Protein AF-A0AAE1DGM3-F1 (afdb_monomer_lite)

Organism: NCBI:txid231223

pLDDT: mean 77.85, std 23.88, range [25.8, 98.69]

Secondary structure (DSSP, 8-state):
-THHHHHHHHHHHHHHHHHHHHHHTSS-------S---S-----------PPPHHHHHHHHHTT--SSS---HHHHHHHHHHHHHS-HHHHHHHHHHHS------B---EE---S-TTTSSEE--SBHHHHHHTTEEESSS-SS-S-SS--SEEEEETTEEEEEEEE-TTSBEEEEEEEEEHHHHHTTT---S-GGGTTT-EE-SSS-SEEEEEEESS-HHHHTTT---HHHHHHHBT-S-EEEE-SSSTT-EEEEPSBGGG--TTEEEEEEETTTEEEEEET--TT--GGG--SEEEEEETTEEEEEEEEESS---STTSB---GGGGGGT-SS--GGGGG-S--EEEEEE-SS-GGG---

Radius of gyration: 28.24 Å; chains: 1; bounding box: 83×59×58 Å

Structure (mmCIF, N/CA/C/O backbone):
data_AF-A0AAE1DGM3-F1
#
_entry.id   AF-A0AAE1DGM3-F1
#
loop_
_atom_site.group_PDB
_atom_site.id
_atom_site.type_symbol
_atom_site.label_atom_id
_atom_site.label_alt_id
_atom_site.label_comp_id
_atom_site.label_asym_id
_atom_site.label_entity_id
_atom_site.label_seq_id
_atom_site.pdbx_PDB_ins_code
_atom_site.Cartn_x
_atom_site.Cartn_y
_atom_site.Cartn_z
_atom_site.occupancy
_atom_site.B_iso_or_equiv
_atom_site.auth_seq_id
_atom_site.auth_comp_id
_atom_site.auth_asym_id
_atom_site.auth_atom_id
_atom_site.pdbx_PDB_model_num
ATOM 1 N N . MET A 1 1 ? 40.900 -22.570 37.238 1.00 43.97 1 MET A N 1
ATOM 2 C CA . MET A 1 1 ? 39.843 -22.895 36.253 1.00 43.97 1 MET A CA 1
ATOM 3 C C . MET A 1 1 ? 39.518 -21.739 35.295 1.00 43.97 1 MET A C 1
ATOM 5 O O . MET A 1 1 ? 39.054 -22.022 34.207 1.00 43.97 1 MET A O 1
ATOM 9 N N . LEU A 1 2 ? 39.855 -20.475 35.607 1.00 32.84 2 LEU A N 1
ATOM 10 C CA . LEU A 1 2 ? 39.556 -19.301 34.759 1.00 32.84 2 LEU A CA 1
ATOM 11 C C . LEU A 1 2 ? 40.577 -18.941 33.650 1.00 32.84 2 LEU A C 1
ATOM 13 O O . LEU A 1 2 ? 40.308 -18.056 32.849 1.00 32.84 2 LEU A O 1
ATOM 17 N N . GLN A 1 3 ? 41.739 -19.599 33.547 1.00 32.28 3 GLN A N 1
ATOM 18 C CA . GLN A 1 3 ? 42.738 -19.266 32.506 1.00 32.28 3 GLN A CA 1
ATOM 19 C C . GLN A 1 3 ? 42.606 -20.072 31.200 1.00 32.28 3 GLN A C 1
ATOM 21 O O . GLN A 1 3 ? 43.262 -19.747 30.214 1.00 32.28 3 GLN A O 1
ATOM 26 N N . VAL A 1 4 ? 41.755 -21.104 31.159 1.00 34.09 4 VAL A N 1
ATOM 27 C CA . VAL A 1 4 ? 41.581 -21.958 29.965 1.00 34.09 4 VAL A CA 1
ATOM 28 C C . VAL A 1 4 ? 40.495 -21.411 29.027 1.00 34.09 4 VAL A C 1
ATOM 30 O O . VAL A 1 4 ? 40.590 -21.579 27.813 1.00 34.09 4 VAL A O 1
ATOM 33 N N . GLU A 1 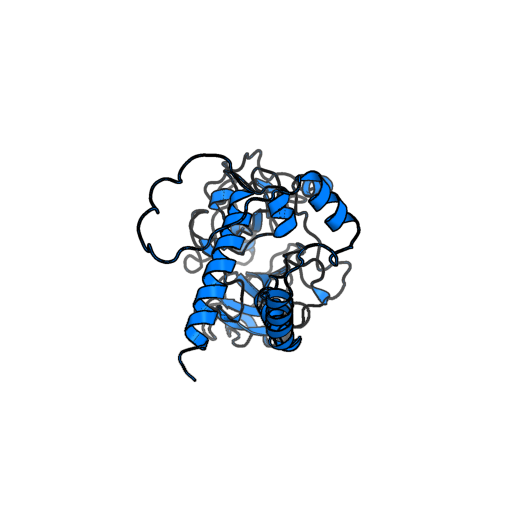5 ? 39.515 -20.672 29.553 1.00 35.59 5 GLU A N 1
ATOM 34 C CA . GLU A 1 5 ? 38.392 -20.137 28.769 1.00 35.59 5 GLU A CA 1
ATOM 35 C C . GLU A 1 5 ? 38.799 -18.965 27.859 1.00 35.59 5 GLU A C 1
ATOM 37 O O . GLU A 1 5 ? 38.351 -18.882 26.715 1.00 35.59 5 GLU A O 1
ATOM 42 N N . VAL A 1 6 ? 39.745 -18.124 28.293 1.00 38.28 6 VAL A N 1
ATOM 43 C CA . VAL A 1 6 ? 40.233 -16.977 27.500 1.00 38.28 6 VAL A CA 1
ATOM 44 C C . VAL A 1 6 ? 41.056 -17.430 26.282 1.00 38.28 6 VAL A C 1
ATOM 46 O O . VAL A 1 6 ? 40.984 -16.827 25.210 1.00 38.28 6 VAL A O 1
ATOM 49 N N . VAL A 1 7 ? 41.789 -18.543 26.399 1.00 37.91 7 VAL A N 1
ATOM 50 C CA . VAL A 1 7 ? 42.621 -19.082 25.306 1.00 37.91 7 VAL A CA 1
ATOM 51 C C . VAL A 1 7 ? 41.761 -19.725 24.212 1.00 37.91 7 VAL A C 1
ATOM 53 O O . VAL A 1 7 ? 42.083 -19.600 23.028 1.00 37.91 7 VAL A O 1
ATOM 56 N N . ILE A 1 8 ? 40.638 -20.351 24.582 1.00 41.62 8 ILE A N 1
ATOM 57 C CA . ILE A 1 8 ? 39.682 -20.944 23.634 1.00 41.62 8 ILE A CA 1
ATOM 58 C C . ILE A 1 8 ? 38.925 -19.844 22.873 1.00 41.62 8 ILE A C 1
ATOM 60 O O . ILE A 1 8 ? 38.799 -19.931 21.650 1.00 41.62 8 ILE A O 1
ATOM 64 N N . PHE A 1 9 ? 38.519 -18.765 23.553 1.00 38.91 9 PHE A N 1
ATOM 65 C CA . PHE A 1 9 ? 37.871 -17.617 22.907 1.00 38.91 9 PHE A CA 1
ATOM 66 C C . PHE A 1 9 ? 38.794 -16.901 21.904 1.00 38.91 9 PHE A C 1
ATOM 68 O O . PHE A 1 9 ? 38.366 -16.561 20.799 1.00 38.91 9 PHE A O 1
ATOM 75 N N . MET A 1 10 ? 40.084 -16.734 22.228 1.00 36.56 10 MET A N 1
ATOM 76 C CA . MET A 1 10 ? 41.057 -16.161 21.287 1.00 36.56 10 MET A CA 1
ATOM 77 C C . MET A 1 10 ? 41.329 -17.077 20.085 1.00 36.56 10 MET A C 1
ATOM 79 O O . MET A 1 10 ? 41.436 -16.587 18.960 1.00 36.56 10 MET A O 1
ATOM 83 N N . TYR A 1 11 ? 41.409 -18.398 20.283 1.00 38.03 11 TYR A N 1
ATOM 84 C CA . TYR A 1 11 ? 41.635 -19.339 19.180 1.00 38.03 11 TYR A CA 1
ATOM 85 C C . TYR A 1 11 ? 40.452 -19.376 18.202 1.00 38.03 11 TYR A C 1
ATOM 87 O O . TYR A 1 11 ? 40.667 -19.352 16.990 1.00 38.03 11 TYR A O 1
ATOM 95 N N . ILE A 1 12 ? 39.213 -19.368 18.699 1.00 44.41 12 ILE A N 1
ATOM 96 C CA . ILE A 1 12 ? 38.011 -19.392 17.852 1.00 44.41 12 ILE A CA 1
ATOM 97 C C . ILE A 1 12 ? 37.863 -18.077 17.071 1.00 44.41 12 ILE A C 1
ATOM 99 O O . ILE A 1 12 ? 37.615 -18.117 15.866 1.00 44.41 12 ILE A O 1
ATOM 103 N N . SER A 1 13 ? 38.140 -16.922 17.686 1.00 41.59 13 SER A N 1
ATOM 104 C CA . SER A 1 13 ? 38.116 -15.626 16.988 1.00 41.59 13 SER A CA 1
ATOM 105 C C . SER A 1 13 ? 39.164 -15.518 15.872 1.00 41.59 13 SER A C 1
ATOM 107 O O . SER A 1 13 ? 38.864 -15.001 14.796 1.00 41.59 13 SER A O 1
ATOM 109 N N . ILE A 1 14 ? 40.371 -16.067 16.063 1.00 43.50 14 ILE A N 1
ATOM 110 C CA . ILE A 1 14 ? 41.431 -16.053 15.035 1.00 43.50 14 ILE A CA 1
ATOM 111 C C . ILE A 1 14 ? 41.082 -16.969 13.848 1.00 43.50 14 ILE A C 1
ATOM 113 O O . ILE A 1 14 ? 41.370 -16.622 12.698 1.00 43.50 14 ILE A O 1
ATOM 117 N N . TYR A 1 15 ? 40.454 -18.125 14.092 1.00 42.91 15 TYR A N 1
ATOM 118 C CA . TYR A 1 15 ? 40.038 -19.036 13.019 1.00 42.91 15 TYR A CA 1
ATOM 119 C C . TYR A 1 15 ? 38.774 -18.556 12.294 1.00 42.91 15 TYR A C 1
ATOM 121 O O . TYR A 1 15 ? 38.745 -18.619 11.065 1.00 42.91 15 TYR A O 1
ATOM 129 N N . CYS A 1 16 ? 37.795 -17.982 13.001 1.00 41.97 16 CYS A N 1
ATOM 130 C CA . CYS A 1 16 ? 36.628 -17.349 12.379 1.00 41.97 16 CYS A CA 1
ATOM 131 C C . CYS A 1 16 ? 37.021 -16.123 11.545 1.00 41.97 16 CYS A C 1
ATOM 133 O O . CYS A 1 16 ? 36.565 -16.003 10.411 1.00 41.97 16 CYS A O 1
ATOM 135 N N . MET A 1 17 ? 37.942 -15.269 12.015 1.00 37.69 17 MET A N 1
ATOM 136 C CA . MET A 1 17 ? 38.448 -14.156 11.199 1.00 37.69 17 MET A CA 1
ATOM 137 C C . MET A 1 17 ? 39.209 -14.635 9.959 1.00 37.69 17 MET A C 1
ATOM 139 O O . MET A 1 17 ? 39.055 -14.048 8.891 1.00 37.69 17 MET A O 1
ATOM 143 N N . LYS A 1 18 ? 39.989 -15.722 10.043 1.00 39.31 18 LYS A N 1
ATOM 144 C CA . LYS A 1 18 ? 40.658 -16.299 8.863 1.00 39.31 18 LYS A CA 1
ATOM 145 C C . LYS A 1 18 ? 39.677 -16.938 7.884 1.00 39.31 18 LYS A C 1
ATOM 147 O O . LYS A 1 18 ? 39.898 -16.826 6.683 1.00 39.31 18 LYS A O 1
ATOM 152 N N . PHE A 1 19 ? 38.606 -17.563 8.366 1.00 38.91 19 PHE A N 1
ATOM 153 C CA . PHE A 1 19 ? 37.576 -18.166 7.519 1.00 38.91 19 PHE A CA 1
ATOM 154 C C . PHE A 1 19 ? 36.717 -17.095 6.828 1.00 38.91 19 PHE A C 1
ATOM 156 O O . PHE A 1 19 ? 36.514 -17.158 5.618 1.00 38.91 19 PHE A O 1
ATOM 163 N N . ILE A 1 20 ? 36.338 -16.036 7.552 1.00 40.44 20 ILE A N 1
ATOM 164 C CA . ILE A 1 20 ? 35.625 -14.870 7.005 1.00 40.44 20 ILE A CA 1
ATOM 165 C C . ILE A 1 20 ? 36.515 -14.089 6.021 1.00 40.44 20 ILE A C 1
ATOM 167 O O . ILE A 1 20 ? 36.039 -13.693 4.959 1.00 40.44 20 ILE A O 1
ATOM 171 N N . CYS A 1 21 ? 37.819 -13.940 6.290 1.00 36.09 21 CYS A N 1
ATOM 172 C CA . CYS A 1 21 ? 38.769 -13.374 5.321 1.00 36.09 21 CYS A CA 1
ATOM 173 C C . CYS A 1 21 ? 38.992 -14.274 4.097 1.00 36.09 21 CYS A C 1
ATOM 175 O O . CYS A 1 21 ? 39.281 -13.754 3.023 1.00 36.09 21 CYS A O 1
ATOM 177 N N . CYS A 1 22 ? 38.860 -15.599 4.222 1.00 35.94 22 CYS A N 1
ATOM 178 C CA . CYS A 1 22 ? 38.949 -16.517 3.082 1.00 35.94 22 CYS A CA 1
ATOM 179 C C . CYS A 1 22 ? 37.709 -16.416 2.181 1.00 35.94 22 CYS A C 1
ATOM 181 O O . CYS A 1 22 ? 37.842 -16.445 0.961 1.00 35.94 22 CYS A O 1
ATOM 183 N N . ILE A 1 23 ? 36.525 -16.221 2.774 1.00 38.97 23 ILE A N 1
ATOM 184 C CA . ILE A 1 23 ? 35.263 -16.038 2.043 1.00 38.97 23 ILE A CA 1
ATOM 185 C C . ILE A 1 23 ? 35.195 -14.641 1.403 1.00 38.97 23 ILE A C 1
ATOM 187 O O . ILE A 1 23 ? 34.854 -14.528 0.229 1.00 38.97 23 ILE A O 1
ATOM 191 N N . LYS A 1 24 ? 35.635 -13.580 2.098 1.00 31.30 24 LYS A N 1
ATOM 192 C CA . LYS A 1 24 ? 35.707 -12.220 1.522 1.00 31.30 24 LYS A CA 1
ATOM 193 C C . LYS A 1 24 ? 36.809 -12.033 0.468 1.00 31.30 24 LYS A C 1
ATOM 195 O O . LYS A 1 24 ? 36.756 -11.063 -0.272 1.00 31.30 24 LYS A O 1
ATOM 200 N N . ARG A 1 25 ? 37.776 -12.954 0.346 1.00 32.31 25 ARG A N 1
ATOM 201 C CA . ARG A 1 25 ? 38.771 -12.971 -0.751 1.00 32.31 25 ARG A CA 1
ATOM 202 C C . ARG A 1 25 ? 38.296 -13.682 -2.020 1.00 32.31 25 ARG A C 1
ATOM 204 O O . ARG A 1 25 ? 39.034 -13.693 -3.003 1.00 32.31 25 ARG A O 1
ATOM 211 N N . PHE A 1 26 ? 37.111 -14.290 -1.999 1.00 35.94 26 PHE A N 1
ATOM 212 C CA . PHE A 1 26 ? 36.537 -14.988 -3.152 1.00 35.94 26 PHE A CA 1
ATOM 213 C C . PHE A 1 26 ? 35.664 -14.083 -4.039 1.00 35.94 26 PHE A C 1
ATOM 215 O O . PHE A 1 26 ? 35.261 -14.494 -5.123 1.00 35.94 26 PHE A O 1
ATOM 222 N N . VAL A 1 27 ? 35.440 -12.832 -3.621 1.00 38.62 27 VAL A N 1
ATOM 223 C CA . VAL A 1 27 ? 34.783 -11.778 -4.400 1.00 38.62 27 VAL A CA 1
ATOM 224 C C . VAL A 1 27 ? 35.723 -10.565 -4.394 1.00 38.62 27 VAL A C 1
ATOM 226 O O . VAL A 1 27 ? 36.106 -10.091 -3.333 1.00 38.62 27 VAL A O 1
ATOM 229 N N . HIS A 1 28 ? 36.108 -10.096 -5.581 1.00 29.39 28 HIS A N 1
ATOM 230 C CA . HIS A 1 28 ? 37.043 -9.000 -5.888 1.00 29.39 28 HIS A CA 1
ATOM 231 C C . HIS A 1 28 ? 38.566 -9.242 -5.827 1.00 29.39 28 HIS A C 1
ATOM 233 O O . HIS A 1 28 ? 39.185 -9.514 -4.800 1.00 29.39 28 HIS A O 1
ATOM 239 N N . LYS A 1 29 ? 39.191 -9.034 -6.996 1.00 32.19 29 LYS A N 1
ATOM 240 C CA . LYS A 1 29 ? 40.626 -8.798 -7.183 1.00 32.19 29 LYS A CA 1
ATOM 241 C C . LYS A 1 29 ? 40.985 -7.332 -6.883 1.00 32.19 29 LYS A C 1
ATOM 243 O O . LYS A 1 29 ? 40.312 -6.432 -7.366 1.00 32.19 29 LYS A O 1
ATOM 248 N N . GLN A 1 30 ? 42.159 -7.214 -6.257 1.00 31.23 30 GLN A N 1
ATOM 249 C CA . GLN A 1 30 ? 43.165 -6.141 -6.253 1.00 31.23 30 GLN A CA 1
ATOM 250 C C . GLN A 1 30 ? 43.023 -4.900 -5.350 1.00 31.23 30 GLN A C 1
ATOM 252 O O . GLN A 1 30 ? 42.003 -4.234 -5.295 1.00 31.23 30 GLN A O 1
ATOM 257 N N . GLU A 1 31 ? 44.185 -4.618 -4.740 1.00 34.25 31 GLU A N 1
ATOM 258 C CA . GLU A 1 31 ? 44.619 -3.478 -3.923 1.00 34.25 31 GLU A CA 1
ATOM 259 C C . GLU A 1 31 ? 44.146 -3.410 -2.458 1.00 34.25 31 GLU A C 1
ATOM 261 O O . GLU A 1 31 ? 43.027 -3.744 -2.106 1.00 34.25 31 GLU A O 1
ATOM 266 N N . VAL A 1 32 ? 45.065 -2.969 -1.590 1.00 31.20 32 VAL A N 1
ATOM 267 C CA . VAL A 1 32 ? 44.957 -2.817 -0.121 1.00 31.20 32 VAL A CA 1
ATOM 268 C C . VAL A 1 32 ? 45.292 -4.068 0.718 1.00 31.20 32 VAL A C 1
ATOM 270 O O . VAL A 1 32 ? 44.461 -4.685 1.380 1.00 31.20 32 VAL A O 1
ATOM 273 N N . CYS A 1 33 ? 46.583 -4.410 0.780 1.00 25.80 33 CYS A N 1
ATOM 274 C CA . CYS A 1 33 ? 47.172 -5.094 1.944 1.00 25.80 33 CYS A CA 1
ATOM 275 C C . CYS A 1 33 ? 48.632 -4.657 2.154 1.00 25.80 33 CYS A C 1
ATOM 277 O O . CYS A 1 33 ? 49.574 -5.443 2.055 1.00 25.80 33 CYS A O 1
ATOM 279 N N . LYS A 1 34 ? 48.822 -3.375 2.467 1.00 33.03 34 LYS A N 1
ATOM 280 C CA . LYS A 1 34 ? 49.961 -2.900 3.258 1.00 33.03 34 LYS A CA 1
ATOM 281 C C . LYS A 1 34 ? 49.379 -2.323 4.546 1.00 33.03 34 LYS A C 1
ATOM 283 O O . LYS A 1 34 ? 48.314 -1.723 4.508 1.00 33.03 34 LYS A O 1
ATOM 288 N N . THR A 1 35 ? 50.081 -2.543 5.654 1.00 36.06 35 THR A N 1
ATOM 289 C CA . THR A 1 35 ? 49.778 -1.988 6.987 1.00 36.06 35 THR A CA 1
ATOM 290 C C . THR A 1 35 ? 48.875 -2.836 7.887 1.00 36.06 35 THR A C 1
ATOM 292 O O . THR A 1 35 ? 47.921 -2.320 8.435 1.00 36.06 35 THR A O 1
ATOM 295 N N . ILE A 1 36 ? 49.233 -4.108 8.126 1.00 29.34 36 ILE A N 1
ATOM 296 C CA . ILE A 1 36 ? 49.215 -4.708 9.485 1.00 29.34 36 ILE A CA 1
ATOM 297 C C . ILE A 1 36 ? 50.413 -5.666 9.588 1.00 29.34 36 ILE A C 1
ATOM 299 O O . ILE A 1 36 ? 50.301 -6.884 9.468 1.00 29.34 36 ILE A O 1
ATOM 303 N N . ARG A 1 37 ? 51.612 -5.095 9.730 1.00 31.02 37 ARG A N 1
ATOM 304 C CA . ARG A 1 37 ? 52.854 -5.821 10.031 1.00 31.02 37 ARG A CA 1
ATOM 305 C C . ARG A 1 37 ? 53.499 -5.124 11.220 1.00 31.02 37 ARG A C 1
ATOM 307 O O . ARG A 1 37 ? 54.357 -4.269 11.070 1.00 31.02 37 ARG A O 1
ATOM 314 N N . GLY A 1 38 ? 52.999 -5.441 12.400 1.00 35.44 38 GLY A N 1
ATOM 315 C CA . GLY A 1 38 ? 53.469 -4.835 13.631 1.00 35.44 38 GLY A CA 1
ATOM 316 C C . GLY A 1 38 ? 52.537 -5.222 14.750 1.00 35.44 38 GLY A C 1
ATOM 317 O O . GLY A 1 38 ? 51.601 -4.488 15.020 1.00 35.44 38 GLY A O 1
ATOM 318 N N . LEU A 1 39 ? 52.748 -6.418 15.300 1.00 28.56 39 LEU A N 1
ATOM 319 C CA . LEU A 1 39 ? 52.662 -6.730 16.727 1.00 28.56 39 LEU A CA 1
ATOM 320 C C . LEU A 1 39 ? 52.802 -8.253 16.909 1.00 28.56 39 LEU A C 1
ATOM 322 O O . LEU A 1 39 ? 52.112 -9.041 16.268 1.00 28.56 39 LEU A O 1
ATOM 326 N N . TYR A 1 40 ? 53.722 -8.616 17.804 1.00 27.39 40 TYR A N 1
ATOM 327 C CA . TYR A 1 40 ? 54.051 -9.948 18.330 1.00 27.39 40 TYR A CA 1
ATOM 328 C C . TYR A 1 40 ? 55.005 -10.855 17.534 1.00 27.39 40 TYR A C 1
ATOM 330 O O . TYR A 1 40 ? 54.636 -11.822 16.871 1.00 27.39 40 TYR A O 1
ATOM 338 N N . ILE A 1 41 ? 56.295 -10.582 17.756 1.00 33.88 41 ILE A N 1
ATOM 339 C CA . ILE A 1 41 ? 57.379 -11.569 17.804 1.00 33.88 41 ILE A CA 1
ATOM 340 C C . ILE A 1 41 ? 57.294 -12.286 19.163 1.00 33.88 41 ILE A C 1
ATOM 342 O O . ILE A 1 41 ? 57.379 -11.612 20.182 1.00 33.88 41 ILE A O 1
ATOM 346 N N . ASN A 1 42 ? 57.126 -13.614 19.188 1.00 29.73 42 ASN A N 1
ATOM 347 C CA . ASN A 1 42 ? 58.067 -14.577 19.800 1.00 29.73 42 ASN A CA 1
ATOM 348 C C . ASN A 1 42 ? 57.450 -15.985 19.891 1.00 29.73 42 ASN A C 1
ATOM 350 O O . ASN A 1 42 ? 56.605 -16.246 20.745 1.00 29.73 42 ASN A O 1
ATOM 354 N N . LYS A 1 43 ? 57.908 -16.900 19.030 1.00 28.42 43 LYS A N 1
ATOM 355 C CA . LYS A 1 43 ? 58.335 -18.276 19.357 1.00 28.42 43 LYS A CA 1
ATOM 356 C C . LYS A 1 43 ? 58.529 -19.055 18.060 1.00 28.42 43 LYS A C 1
ATOM 358 O O . LYS A 1 43 ? 57.600 -19.233 17.275 1.00 28.42 43 LYS A O 1
ATOM 363 N N . SER A 1 44 ? 59.758 -19.519 17.866 1.00 33.88 44 SER A N 1
ATOM 364 C CA . SER A 1 44 ? 60.170 -20.424 16.800 1.00 33.88 44 SER A CA 1
ATOM 365 C C . SER A 1 44 ? 59.261 -21.648 16.717 1.00 33.88 44 SER A C 1
ATOM 367 O O . SER A 1 44 ? 59.199 -22.451 17.646 1.00 33.88 44 SER A O 1
ATOM 369 N N . LEU A 1 45 ? 58.616 -21.830 15.567 1.00 26.36 45 LEU A N 1
ATOM 370 C CA . LEU A 1 45 ? 58.187 -23.142 15.101 1.00 26.36 45 LEU A CA 1
ATOM 371 C C . LEU A 1 45 ? 58.834 -23.371 13.735 1.00 26.36 45 LEU A C 1
ATOM 373 O O . LEU A 1 45 ? 58.478 -22.727 12.750 1.00 26.36 45 LEU A O 1
ATOM 377 N N . HIS A 1 46 ? 59.799 -24.288 13.692 1.00 30.25 46 HIS A N 1
ATOM 378 C CA . HIS A 1 46 ? 60.288 -24.860 12.445 1.00 30.25 46 HIS A CA 1
ATOM 379 C C . HIS A 1 46 ? 59.114 -25.526 11.716 1.00 30.25 46 HIS A C 1
ATOM 381 O O . HIS A 1 46 ? 58.547 -26.505 12.199 1.00 30.25 46 HIS A O 1
ATOM 387 N N . ILE A 1 47 ? 58.746 -24.981 10.557 1.00 29.67 47 ILE A N 1
ATOM 388 C CA . ILE A 1 47 ? 57.817 -25.613 9.622 1.00 29.67 47 ILE A CA 1
ATOM 389 C C . ILE A 1 47 ? 58.661 -26.287 8.540 1.00 29.67 47 ILE A C 1
ATOM 391 O O . ILE A 1 47 ? 59.2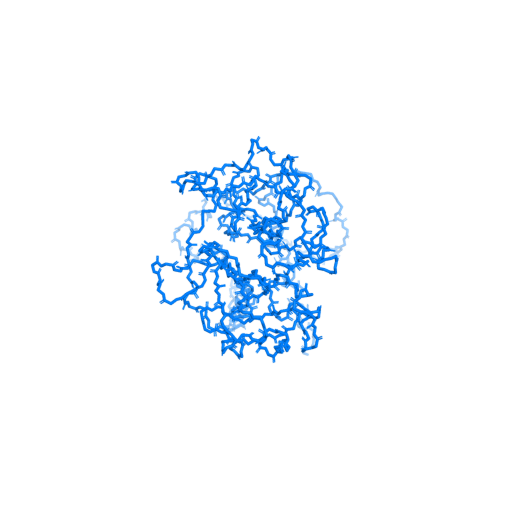66 -25.616 7.704 1.00 29.67 47 ILE A O 1
ATOM 395 N N . ASP A 1 48 ? 58.703 -27.618 8.595 1.00 27.59 48 ASP A N 1
ATOM 396 C CA . ASP A 1 48 ? 59.210 -28.495 7.538 1.00 27.59 48 ASP A CA 1
ATOM 397 C C . ASP A 1 48 ? 58.341 -28.309 6.277 1.00 27.59 48 ASP A C 1
ATOM 399 O O . ASP A 1 48 ? 57.118 -28.490 6.305 1.00 27.59 48 ASP A O 1
ATOM 403 N N . LYS A 1 49 ? 58.963 -27.867 5.179 1.00 35.03 49 LYS A N 1
ATOM 404 C CA . LYS A 1 49 ? 58.314 -27.641 3.883 1.00 35.03 49 LYS A CA 1
ATOM 405 C C . LYS A 1 49 ? 58.272 -28.957 3.110 1.00 35.03 49 LYS A C 1
ATOM 407 O O . LYS A 1 49 ? 59.185 -29.258 2.349 1.00 35.03 49 LYS A O 1
ATOM 412 N N . ARG A 1 50 ? 57.162 -29.686 3.210 1.00 33.91 50 ARG A N 1
ATOM 413 C CA . ARG A 1 50 ? 56.785 -30.696 2.210 1.00 33.91 50 ARG A CA 1
ATOM 414 C C . ARG A 1 50 ? 55.418 -30.354 1.631 1.00 33.91 50 ARG A C 1
ATOM 416 O O . ARG A 1 50 ? 54.381 -30.588 2.242 1.00 33.91 50 ARG A O 1
ATOM 423 N N . PHE A 1 51 ? 55.457 -29.704 0.470 1.00 36.19 51 PHE A N 1
ATOM 424 C CA . PHE A 1 51 ? 54.297 -29.399 -0.360 1.00 36.19 51 PHE A CA 1
ATOM 425 C C . PHE A 1 51 ? 53.851 -30.671 -1.087 1.00 36.19 51 PHE A C 1
ATOM 427 O O . PHE A 1 51 ? 54.653 -31.294 -1.775 1.00 36.19 51 PHE A O 1
ATOM 434 N N . VAL A 1 52 ? 52.570 -31.017 -0.962 1.00 40.28 52 VAL A N 1
ATOM 435 C CA . VAL A 1 52 ? 51.890 -31.965 -1.855 1.00 40.28 52 VAL A CA 1
ATOM 436 C C . VAL A 1 52 ? 51.246 -31.152 -2.991 1.00 40.28 52 VAL A C 1
ATOM 438 O O . VAL A 1 52 ? 50.670 -30.093 -2.707 1.00 40.28 52 VAL A O 1
ATOM 441 N N . PRO A 1 53 ? 51.343 -31.571 -4.266 1.00 41.53 53 PRO A N 1
ATOM 442 C CA . PRO A 1 53 ? 50.766 -30.835 -5.386 1.00 41.53 53 PRO A CA 1
ATOM 443 C C . PRO A 1 53 ? 49.245 -30.666 -5.271 1.00 41.53 53 PRO A C 1
ATOM 445 O O . PRO A 1 53 ? 48.501 -31.578 -4.913 1.00 41.53 53 PRO A O 1
ATOM 448 N N . LYS A 1 54 ? 48.774 -29.471 -5.640 1.00 44.91 54 LYS A N 1
ATOM 449 C CA . LYS A 1 54 ? 47.387 -28.985 -5.522 1.00 44.91 54 LYS A CA 1
ATOM 450 C C . LYS A 1 54 ? 46.329 -29.902 -6.163 1.00 44.91 54 LYS A C 1
ATOM 452 O O . LYS A 1 54 ? 45.168 -29.814 -5.787 1.00 44.91 54 LYS A O 1
ATOM 457 N N . GLN A 1 55 ? 46.702 -30.761 -7.112 1.00 44.00 55 GLN A N 1
ATOM 458 C CA . GLN A 1 55 ? 45.772 -31.648 -7.822 1.00 44.00 55 GLN A CA 1
ATOM 459 C C . GLN A 1 55 ? 45.351 -32.883 -7.008 1.00 44.00 55 GLN A C 1
ATOM 461 O O . GLN A 1 55 ? 44.203 -33.308 -7.117 1.00 44.00 55 GLN A O 1
ATOM 466 N N . GLU A 1 56 ? 46.204 -33.406 -6.125 1.00 45.19 56 GLU A N 1
ATOM 467 C CA . GLU A 1 56 ? 45.883 -34.609 -5.337 1.00 45.19 56 GLU A CA 1
ATOM 468 C C . GLU A 1 56 ? 44.875 -34.316 -4.214 1.00 45.19 56 GLU A C 1
ATOM 470 O O . GLU A 1 56 ? 43.983 -35.119 -3.933 1.00 45.19 56 GLU A O 1
ATOM 475 N N . ALA A 1 57 ? 44.926 -33.109 -3.640 1.00 44.72 57 ALA A N 1
ATOM 476 C CA . ALA A 1 57 ? 43.957 -32.656 -2.640 1.00 44.72 57 ALA A CA 1
ATOM 477 C C . ALA A 1 57 ? 42.533 -32.517 -3.216 1.00 44.72 57 ALA A C 1
ATOM 479 O O . ALA A 1 57 ? 41.552 -32.796 -2.527 1.00 44.72 57 ALA A O 1
ATOM 480 N N . TYR A 1 58 ? 42.409 -32.137 -4.493 1.00 44.19 58 TYR A N 1
ATOM 481 C CA . TYR A 1 58 ? 41.114 -32.003 -5.169 1.00 44.19 58 TYR A CA 1
ATOM 482 C C . TYR A 1 58 ? 40.464 -33.358 -5.490 1.00 44.19 58 TYR A C 1
ATOM 484 O O . TYR A 1 58 ? 39.236 -33.465 -5.451 1.00 44.19 58 TYR A O 1
ATOM 492 N N . ALA A 1 59 ? 41.257 -34.399 -5.768 1.00 44.22 59 ALA A N 1
ATOM 493 C CA . ALA A 1 59 ? 40.747 -35.749 -6.014 1.00 44.22 59 ALA A CA 1
ATOM 494 C C . ALA A 1 59 ? 40.242 -36.426 -4.723 1.00 44.22 59 ALA A C 1
ATOM 496 O O . ALA A 1 59 ? 39.196 -37.075 -4.732 1.00 44.22 59 ALA A O 1
ATOM 497 N N . ALA A 1 60 ? 40.924 -36.212 -3.592 1.00 45.34 60 ALA A N 1
ATOM 498 C CA . ALA A 1 60 ? 40.535 -36.784 -2.300 1.00 45.34 60 ALA A CA 1
ATOM 499 C C . ALA A 1 60 ? 39.204 -36.223 -1.758 1.00 45.34 60 ALA A C 1
ATOM 501 O O . ALA A 1 60 ? 38.411 -36.966 -1.177 1.00 45.34 60 ALA A O 1
ATOM 502 N N . ILE A 1 61 ? 38.928 -34.934 -2.001 1.00 46.69 61 ILE A N 1
ATOM 503 C CA . ILE A 1 61 ? 37.673 -34.274 -1.600 1.00 46.69 61 ILE A CA 1
ATOM 504 C C . ILE A 1 61 ? 36.489 -34.795 -2.424 1.00 46.69 61 ILE A C 1
ATOM 506 O O . ILE A 1 61 ? 35.427 -35.061 -1.867 1.00 46.69 61 ILE A O 1
ATOM 510 N N . ARG A 1 62 ? 36.671 -35.013 -3.735 1.00 45.03 62 ARG A N 1
ATOM 511 C CA . ARG A 1 62 ? 35.607 -35.541 -4.608 1.00 45.03 62 ARG A CA 1
ATOM 512 C C . ARG A 1 62 ? 35.258 -37.010 -4.331 1.00 45.03 62 ARG A C 1
ATOM 514 O O . ARG A 1 62 ? 34.155 -37.432 -4.647 1.00 45.03 62 ARG A O 1
ATOM 521 N N . ALA A 1 63 ? 36.173 -37.771 -3.731 1.00 47.59 63 ALA A N 1
ATOM 522 C CA . ALA A 1 63 ? 36.005 -39.200 -3.465 1.00 47.59 63 ALA A CA 1
ATOM 523 C C . ALA A 1 63 ? 35.498 -39.538 -2.046 1.00 47.59 63 ALA A C 1
ATOM 525 O O . ALA A 1 63 ? 35.443 -40.715 -1.695 1.00 47.59 63 ALA A O 1
ATOM 526 N N . GLY A 1 64 ? 35.184 -38.549 -1.197 1.00 40.06 64 GLY A N 1
ATOM 527 C CA . GLY A 1 64 ? 34.693 -38.796 0.169 1.00 40.06 64 GLY A CA 1
ATOM 528 C C . GLY A 1 64 ? 35.698 -39.494 1.102 1.00 40.06 64 GLY A C 1
ATOM 529 O O . GLY A 1 64 ? 35.323 -39.997 2.159 1.00 40.06 64 GLY A O 1
ATOM 530 N N . LYS A 1 65 ? 36.990 -39.532 0.747 1.00 41.88 65 LYS A N 1
ATOM 531 C CA . LYS A 1 65 ? 38.037 -40.216 1.521 1.00 41.88 65 LYS A CA 1
ATOM 532 C C . LYS A 1 65 ? 38.797 -39.224 2.399 1.00 41.88 65 LYS A C 1
ATOM 534 O O . LYS A 1 65 ? 39.936 -38.872 2.114 1.00 41.88 65 LYS A O 1
ATOM 539 N N . PHE A 1 66 ? 38.195 -38.797 3.508 1.00 43.34 66 PHE A N 1
ATOM 540 C CA . PHE A 1 66 ? 38.850 -37.899 4.478 1.00 43.34 66 PHE A CA 1
ATOM 541 C C . PHE A 1 66 ? 39.695 -38.627 5.541 1.00 43.34 66 PHE A C 1
ATOM 543 O O . PHE A 1 66 ? 39.876 -38.152 6.658 1.00 43.34 66 PHE A O 1
ATOM 550 N N . SER A 1 67 ? 40.221 -39.808 5.221 1.00 43.25 67 SER A N 1
ATOM 551 C CA . SER A 1 67 ? 40.938 -40.645 6.184 1.00 43.25 67 SER A CA 1
ATOM 552 C C . SER A 1 67 ? 42.189 -41.247 5.560 1.00 43.25 67 SER A C 1
ATOM 554 O O . SER A 1 67 ? 42.274 -42.464 5.448 1.00 43.25 67 SER A O 1
ATOM 556 N N . THR A 1 68 ? 43.146 -40.427 5.111 1.00 45.34 68 THR A N 1
ATOM 557 C CA . THR A 1 68 ? 44.580 -40.809 5.030 1.00 45.34 68 THR A CA 1
ATOM 558 C C . THR A 1 68 ? 45.462 -39.675 4.502 1.00 45.34 68 THR A C 1
ATOM 560 O O . THR A 1 68 ? 46.126 -39.813 3.491 1.00 45.34 68 THR A O 1
ATOM 563 N N . VAL A 1 69 ? 45.543 -38.547 5.207 1.00 43.56 69 VAL A N 1
ATOM 564 C CA . VAL A 1 69 ? 46.744 -37.689 5.172 1.00 43.56 69 VAL A CA 1
ATOM 565 C C . VAL A 1 69 ? 46.882 -37.076 6.571 1.00 43.56 69 VAL A C 1
ATOM 567 O O . VAL A 1 69 ? 45.869 -36.749 7.177 1.00 43.56 69 VAL A O 1
ATOM 570 N N . TYR A 1 70 ? 48.109 -36.947 7.085 1.00 36.47 70 TYR A N 1
ATOM 571 C CA . TYR A 1 70 ? 48.524 -36.480 8.427 1.00 36.47 70 TYR A CA 1
ATOM 572 C C . TYR A 1 70 ? 48.842 -37.573 9.461 1.00 36.47 70 TYR A C 1
ATOM 574 O O . TYR A 1 70 ? 48.131 -37.822 10.435 1.00 36.47 70 TYR A O 1
ATOM 582 N N . THR A 1 71 ? 50.029 -38.160 9.304 1.00 45.78 71 THR A N 1
ATOM 583 C CA . THR A 1 71 ? 50.730 -38.926 10.337 1.00 45.78 71 THR A CA 1
ATOM 584 C C . THR A 1 71 ? 51.360 -37.989 11.370 1.00 45.78 71 THR A C 1
ATOM 586 O O . THR A 1 71 ? 52.445 -37.449 11.179 1.00 45.78 71 THR A O 1
ATOM 589 N N . GLY A 1 72 ? 50.680 -37.820 12.502 1.00 43.56 72 GLY A N 1
ATOM 590 C CA . GLY A 1 72 ? 51.245 -37.232 13.714 1.00 43.56 72 GLY A CA 1
ATOM 591 C C . GLY A 1 72 ? 50.446 -37.685 14.931 1.00 43.56 72 GLY A C 1
ATOM 592 O O . GLY A 1 72 ? 49.429 -37.076 15.261 1.00 43.56 72 GLY A O 1
ATOM 593 N N . LYS A 1 73 ? 50.896 -38.754 15.611 1.00 47.88 73 LYS A N 1
ATOM 594 C CA . LYS A 1 73 ? 50.198 -39.398 16.753 1.00 47.88 73 LYS A CA 1
ATOM 595 C C . LYS A 1 73 ? 49.757 -38.416 17.855 1.00 47.88 73 LYS A C 1
ATOM 597 O O . LYS A 1 73 ? 48.775 -38.681 18.541 1.00 47.88 73 LYS A O 1
ATOM 602 N N . ARG A 1 74 ? 50.441 -37.274 18.009 1.00 48.94 74 ARG A N 1
ATOM 603 C CA . ARG A 1 74 ? 50.118 -36.241 19.011 1.00 48.94 74 ARG A CA 1
ATOM 604 C C . ARG A 1 74 ? 48.921 -35.356 18.627 1.00 48.94 74 ARG A C 1
ATOM 606 O O . ARG A 1 74 ? 48.097 -35.083 19.488 1.00 48.94 74 ARG A O 1
ATOM 613 N N . ARG A 1 75 ? 48.765 -34.988 17.345 1.00 51.47 75 ARG A N 1
ATOM 614 C CA . ARG A 1 75 ? 47.639 -34.155 16.865 1.00 51.47 75 ARG A CA 1
ATOM 615 C C . ARG A 1 75 ? 46.329 -34.930 16.746 1.00 51.47 75 ARG A C 1
ATOM 617 O O . ARG A 1 75 ? 45.273 -34.357 16.979 1.00 51.47 75 ARG A O 1
ATOM 624 N N . LYS A 1 76 ? 46.387 -36.236 16.459 1.00 52.50 76 LYS A N 1
ATOM 625 C CA . LYS A 1 76 ? 45.189 -37.092 16.409 1.00 52.50 76 LYS A CA 1
ATOM 626 C C . LYS A 1 76 ? 44.471 -37.146 17.765 1.00 52.50 76 LYS A C 1
ATOM 628 O O . LYS A 1 76 ? 43.260 -36.981 17.811 1.00 52.50 76 LYS A O 1
ATOM 633 N N . LYS A 1 77 ? 45.228 -37.254 18.866 1.00 59.78 77 LYS A N 1
ATOM 634 C CA . LYS A 1 77 ? 44.685 -37.212 20.237 1.00 59.78 77 LYS A CA 1
ATOM 635 C C . LYS A 1 77 ? 44.061 -35.864 20.603 1.00 59.78 77 LYS A C 1
ATOM 637 O O . LYS A 1 77 ? 43.128 -35.826 21.395 1.00 59.78 77 LYS A O 1
ATOM 642 N N . GLU A 1 78 ? 44.582 -34.768 20.061 1.00 56.53 78 GLU A N 1
ATOM 643 C CA . GLU A 1 78 ? 44.091 -33.416 20.340 1.00 56.53 78 GLU A CA 1
ATOM 644 C C . GLU A 1 78 ? 42.815 -33.106 19.543 1.00 56.53 78 GLU A C 1
ATOM 646 O O . GLU A 1 78 ? 41.849 -32.607 20.112 1.00 56.53 78 GLU A O 1
ATOM 651 N N . ILE A 1 79 ? 42.753 -33.533 18.276 1.00 56.59 79 ILE A N 1
ATOM 652 C CA . ILE A 1 79 ? 41.535 -33.493 17.449 1.00 56.59 79 ILE A CA 1
ATOM 653 C C . ILE A 1 79 ? 40.447 -34.407 18.034 1.00 56.59 79 ILE A C 1
ATOM 655 O O . ILE A 1 79 ? 39.303 -33.981 18.146 1.00 56.59 79 ILE A O 1
ATOM 659 N N . GLU A 1 80 ? 40.787 -35.619 18.491 1.00 59.75 80 GLU A N 1
ATOM 660 C CA . GLU A 1 80 ? 39.847 -36.495 19.212 1.00 59.75 80 GLU A CA 1
ATOM 661 C C . GLU A 1 80 ? 39.372 -35.879 20.536 1.00 59.75 80 GLU A C 1
ATOM 663 O O . GLU A 1 80 ? 38.213 -36.053 20.906 1.00 59.75 80 GLU A O 1
ATOM 668 N N . ARG A 1 81 ? 40.226 -35.129 21.250 1.00 61.75 81 ARG A N 1
ATOM 669 C CA . ARG A 1 81 ? 39.831 -34.404 22.472 1.00 61.75 81 ARG A CA 1
ATOM 670 C C . ARG A 1 81 ? 38.850 -33.277 22.172 1.00 61.75 81 ARG A C 1
ATOM 672 O O . ARG A 1 81 ? 37.840 -33.172 22.855 1.00 61.75 81 ARG A O 1
ATOM 679 N N . VAL A 1 82 ? 39.129 -32.457 21.159 1.00 58.22 82 VAL A N 1
ATOM 680 C CA . VAL A 1 82 ? 38.254 -31.345 20.753 1.00 58.22 82 VAL A CA 1
ATOM 681 C C . VAL A 1 82 ? 36.932 -31.874 20.189 1.00 58.22 82 VAL A C 1
ATOM 683 O O . VAL A 1 82 ? 35.871 -31.391 20.574 1.00 58.22 82 VAL A O 1
ATOM 686 N N . SER A 1 83 ? 36.973 -32.935 19.379 1.00 55.09 83 SER A N 1
ATOM 687 C CA . SER A 1 83 ? 35.781 -33.614 18.858 1.00 55.09 83 SER A CA 1
ATOM 688 C C . SER A 1 83 ? 34.939 -34.284 19.949 1.00 55.09 83 SER A C 1
ATOM 690 O O . SER A 1 83 ? 33.733 -34.399 19.773 1.00 55.09 83 SER A O 1
ATOM 692 N N . LYS A 1 84 ? 35.540 -34.724 21.066 1.00 59.19 84 LYS A N 1
A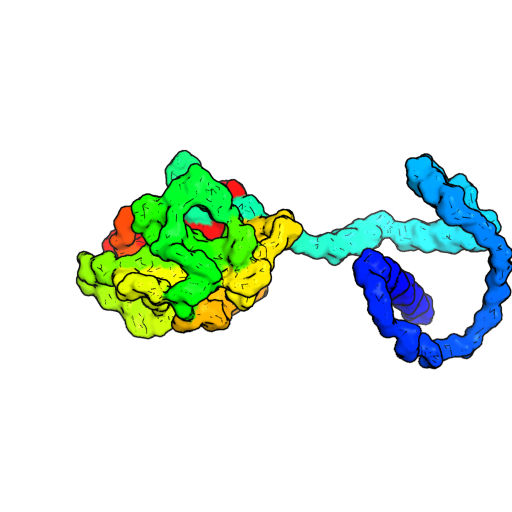TOM 693 C CA . LYS A 1 84 ? 34.805 -35.240 22.237 1.00 59.19 84 LYS A CA 1
ATOM 694 C C . LYS A 1 84 ? 34.255 -34.140 23.149 1.00 59.19 84 LYS A C 1
ATOM 696 O O . LYS A 1 84 ? 33.309 -34.403 23.882 1.00 59.19 84 LYS A O 1
ATOM 701 N N . MET A 1 85 ? 34.839 -32.938 23.131 1.00 56.88 85 MET A N 1
ATOM 702 C CA . MET A 1 85 ? 34.353 -31.788 23.911 1.00 56.88 85 MET A CA 1
ATOM 703 C C . MET A 1 85 ? 33.187 -31.063 23.228 1.00 56.88 85 MET A C 1
ATOM 705 O O . MET A 1 85 ? 32.335 -30.497 23.907 1.00 56.88 85 MET A O 1
ATOM 709 N N . LEU A 1 86 ? 33.106 -31.114 21.898 1.00 52.62 86 LEU A N 1
ATOM 710 C CA . LEU A 1 86 ? 31.963 -30.612 21.139 1.00 52.62 86 LEU A CA 1
ATOM 711 C C . LEU A 1 86 ? 30.862 -31.679 21.101 1.00 52.62 86 LEU A C 1
ATOM 713 O O . LEU A 1 86 ? 30.764 -32.472 20.170 1.00 52.62 86 LEU A O 1
ATOM 717 N N . ASN A 1 87 ? 30.033 -31.702 22.146 1.00 60.00 87 ASN A N 1
ATOM 718 C CA . ASN A 1 87 ? 28.783 -32.459 22.155 1.00 60.00 87 ASN A CA 1
ATOM 719 C C . ASN A 1 87 ? 27.942 -32.059 20.927 1.00 60.00 87 ASN A C 1
ATOM 721 O O . ASN A 1 87 ? 27.826 -30.875 20.606 1.00 60.00 87 ASN A O 1
ATOM 725 N N . THR A 1 88 ? 27.317 -33.033 20.267 1.00 56.03 88 THR A N 1
ATOM 726 C CA . THR A 1 88 ? 26.363 -32.852 19.163 1.00 56.03 88 THR A CA 1
ATOM 727 C C . THR A 1 88 ? 25.324 -31.760 19.460 1.00 56.03 88 THR A C 1
ATOM 729 O O . THR A 1 88 ? 24.949 -31.011 18.565 1.00 56.03 88 THR A O 1
ATOM 732 N N . ARG A 1 89 ? 24.928 -31.589 20.731 1.00 55.28 89 ARG A N 1
ATOM 733 C CA . ARG A 1 89 ? 24.045 -30.510 21.211 1.00 55.28 89 ARG A CA 1
ATOM 734 C C . ARG A 1 89 ? 24.644 -29.105 21.070 1.00 55.28 89 ARG A C 1
ATOM 736 O O . ARG A 1 89 ? 23.921 -28.179 20.727 1.00 55.28 89 ARG A O 1
ATOM 743 N N . THR A 1 90 ? 25.944 -28.937 21.298 1.00 57.62 90 THR A N 1
ATOM 744 C CA . THR A 1 90 ? 26.645 -27.649 21.156 1.00 57.62 90 THR A CA 1
ATOM 745 C C . THR A 1 90 ? 26.800 -27.266 19.684 1.00 57.62 90 THR A C 1
ATOM 747 O O . THR A 1 90 ? 26.657 -26.098 19.335 1.00 57.62 90 THR A O 1
ATOM 750 N N . ILE A 1 91 ? 27.022 -28.252 18.806 1.00 59.38 91 ILE A N 1
ATOM 751 C CA . ILE A 1 91 ? 27.055 -28.046 17.350 1.00 59.38 91 ILE A CA 1
ATOM 752 C C . ILE A 1 91 ? 25.655 -27.686 16.826 1.00 59.38 91 ILE A C 1
ATOM 754 O O . ILE A 1 91 ? 25.528 -26.729 16.069 1.00 59.38 91 ILE A O 1
ATOM 758 N N . LEU A 1 92 ? 24.599 -28.380 17.270 1.00 54.25 92 LEU A N 1
ATOM 759 C CA . LEU A 1 92 ? 23.212 -28.059 16.901 1.00 54.25 92 LEU A CA 1
ATOM 760 C C . LEU A 1 92 ? 22.777 -26.665 17.376 1.00 54.25 92 LEU A C 1
ATOM 762 O O . LEU A 1 92 ? 22.138 -25.949 16.614 1.00 54.25 92 LEU A O 1
ATOM 766 N N . ALA A 1 93 ? 23.159 -26.251 18.589 1.00 55.56 93 ALA A N 1
ATOM 767 C CA . ALA A 1 93 ? 22.867 -24.910 19.095 1.00 55.56 93 ALA A CA 1
ATOM 768 C C . ALA A 1 93 ? 23.594 -23.811 18.298 1.00 55.56 93 ALA A C 1
ATOM 770 O O . ALA A 1 93 ? 23.000 -22.783 17.998 1.00 55.56 93 ALA A O 1
ATOM 771 N N . LEU A 1 94 ? 24.850 -24.037 17.893 1.00 53.22 94 LEU A N 1
ATOM 772 C CA . LEU A 1 94 ? 25.598 -23.105 17.040 1.00 53.22 94 LEU A CA 1
ATOM 773 C C . LEU A 1 94 ? 25.035 -23.029 15.613 1.00 53.22 94 LEU A C 1
ATOM 775 O O . LEU A 1 94 ? 24.974 -21.941 15.053 1.00 53.22 94 LEU A O 1
ATOM 779 N N . VAL A 1 95 ? 24.580 -24.144 15.031 1.00 55.84 95 VAL A N 1
ATOM 780 C CA . VAL A 1 95 ? 23.917 -24.145 13.713 1.00 55.84 95 VAL A CA 1
ATOM 781 C C . VAL A 1 95 ? 22.549 -23.459 13.787 1.00 55.84 95 VAL A C 1
ATOM 783 O O . VAL A 1 95 ? 22.247 -22.648 12.922 1.00 55.84 95 VAL A O 1
ATOM 786 N N . ALA A 1 96 ? 21.764 -23.690 14.843 1.00 51.28 96 ALA A N 1
ATOM 787 C CA . ALA A 1 96 ? 20.490 -23.001 15.064 1.00 51.28 96 ALA A CA 1
ATOM 788 C C . ALA A 1 96 ? 20.653 -21.497 15.365 1.00 51.28 96 ALA A C 1
ATOM 790 O O . ALA A 1 96 ? 19.744 -20.725 15.098 1.00 51.28 96 ALA A O 1
ATOM 791 N N . PHE A 1 97 ? 21.806 -21.064 15.888 1.00 49.78 97 PHE A N 1
ATOM 792 C CA . PHE A 1 97 ? 22.115 -19.642 16.095 1.00 49.78 97 PHE A CA 1
ATOM 793 C C . PHE A 1 97 ? 22.676 -18.963 14.830 1.00 49.78 97 PHE A C 1
ATOM 795 O O . PHE A 1 97 ? 22.533 -17.755 14.659 1.00 49.78 97 PHE A O 1
ATOM 802 N N . LEU A 1 98 ? 23.314 -19.727 13.934 1.00 47.66 98 LEU A N 1
ATOM 803 C CA . LEU A 1 98 ? 23.795 -19.243 12.631 1.00 47.66 98 LEU A CA 1
ATOM 804 C C . LEU A 1 98 ? 22.691 -19.217 11.567 1.00 47.66 98 LEU A C 1
ATOM 806 O O . LEU A 1 98 ? 22.737 -18.387 10.661 1.00 47.66 98 LEU A O 1
ATOM 810 N N . VAL A 1 99 ? 21.687 -20.084 11.693 1.00 47.81 99 VAL A N 1
ATOM 811 C CA . VAL A 1 99 ? 20.413 -19.978 10.982 1.00 47.81 99 VAL A CA 1
ATOM 812 C C . VAL A 1 99 ? 19.497 -19.120 11.850 1.00 47.81 99 VAL A C 1
ATOM 814 O O . VAL A 1 99 ? 18.598 -19.625 12.517 1.00 47.81 99 VAL A O 1
ATOM 817 N N . GLY A 1 100 ? 19.750 -17.805 11.879 1.00 45.59 100 GLY A N 1
ATOM 818 C CA . GLY A 1 100 ? 18.748 -16.855 12.375 1.00 45.59 100 GLY A CA 1
ATOM 819 C C . GLY A 1 100 ? 17.395 -17.127 11.700 1.00 45.59 100 GLY A C 1
ATOM 820 O O . GLY A 1 100 ? 17.385 -17.774 10.647 1.00 45.59 100 GLY A O 1
ATOM 821 N N . PRO A 1 101 ? 16.258 -16.684 12.276 1.00 47.66 101 PRO A N 1
ATOM 822 C CA . PRO A 1 101 ? 14.954 -16.907 11.663 1.00 47.66 101 PRO A CA 1
ATOM 823 C C . PRO A 1 101 ? 15.053 -16.471 10.207 1.00 47.66 101 PRO A C 1
ATOM 825 O O . PRO A 1 101 ? 15.321 -15.301 9.927 1.00 47.66 101 PRO A O 1
ATOM 828 N N . ALA A 1 102 ? 14.963 -17.439 9.293 1.00 50.00 102 ALA A N 1
ATOM 829 C CA . ALA A 1 102 ? 14.978 -17.144 7.879 1.00 50.00 102 ALA A CA 1
ATOM 830 C C . ALA A 1 102 ? 13.829 -16.163 7.680 1.00 50.00 102 ALA A C 1
ATOM 832 O O . ALA A 1 102 ? 12.680 -16.496 7.987 1.00 50.00 102 ALA A O 1
ATOM 833 N N . PHE A 1 103 ? 14.152 -14.934 7.274 1.00 54.47 103 PHE A N 1
ATOM 834 C CA . PHE A 1 103 ? 13.134 -14.017 6.793 1.00 54.47 103 PHE A CA 1
ATOM 835 C C . PHE A 1 103 ? 12.339 -14.804 5.765 1.00 54.47 103 PHE A C 1
ATOM 837 O O . PHE A 1 103 ? 12.916 -15.306 4.794 1.00 54.47 103 PHE A O 1
ATOM 844 N N . SER A 1 104 ? 11.051 -15.007 6.035 1.00 66.75 104 SER A N 1
ATOM 845 C CA . SER A 1 104 ? 10.205 -15.690 5.080 1.00 66.75 104 SER A CA 1
ATOM 846 C C . SER A 1 104 ? 10.154 -14.786 3.864 1.00 66.75 104 SER A C 1
ATOM 848 O O . SER A 1 104 ? 9.548 -13.717 3.908 1.00 66.75 104 SER A O 1
ATOM 850 N N . LYS A 1 105 ? 10.853 -15.197 2.803 1.00 86.12 105 LYS A N 1
ATOM 851 C CA . LYS A 1 105 ? 10.823 -14.547 1.497 1.00 86.12 105 LYS A CA 1
ATOM 852 C C . LYS A 1 105 ? 9.375 -14.201 1.162 1.00 86.12 105 LYS A C 1
ATOM 854 O O . LYS A 1 105 ? 8.502 -15.065 1.277 1.00 86.12 105 LYS A O 1
ATOM 859 N N . TRP A 1 106 ? 9.125 -12.970 0.724 1.00 95.75 106 TRP A N 1
ATOM 860 C CA . TRP A 1 106 ? 7.814 -12.601 0.208 1.00 95.75 106 TRP A CA 1
ATOM 861 C C . TRP A 1 106 ? 7.604 -13.270 -1.147 1.00 95.75 106 TRP A C 1
ATOM 863 O O . TRP A 1 106 ? 7.999 -12.781 -2.205 1.00 95.75 106 TRP A O 1
ATOM 873 N N . ASP A 1 107 ? 7.048 -14.472 -1.122 1.00 95.94 107 ASP A N 1
ATOM 874 C CA . ASP A 1 107 ? 6.999 -15.380 -2.259 1.00 95.94 107 ASP A CA 1
ATOM 875 C C . ASP A 1 107 ? 5.800 -15.145 -3.188 1.00 95.94 107 ASP A C 1
ATOM 877 O O . ASP A 1 107 ? 5.749 -15.744 -4.266 1.00 95.94 107 ASP A O 1
ATOM 881 N N . GLY A 1 108 ? 4.911 -14.202 -2.861 1.00 96.75 108 GLY A N 1
ATOM 882 C CA . GLY A 1 108 ? 3.770 -13.829 -3.695 1.00 96.75 108 GLY A CA 1
ATOM 883 C C . GLY A 1 108 ? 3.357 -12.365 -3.576 1.00 96.75 108 GLY A C 1
ATOM 884 O O . GLY A 1 108 ? 3.909 -11.597 -2.792 1.00 96.75 108 GLY A O 1
ATOM 885 N N . LEU A 1 109 ? 2.388 -11.982 -4.405 1.00 98.12 109 LEU A N 1
ATOM 886 C CA . LEU A 1 109 ? 1.654 -10.727 -4.292 1.00 98.12 109 LEU A CA 1
ATOM 887 C C . LEU A 1 109 ? 0.196 -11.019 -4.639 1.00 98.12 109 LEU A C 1
ATOM 889 O O . LEU A 1 109 ? -0.108 -11.450 -5.754 1.00 98.12 109 LEU A O 1
ATOM 893 N N . ARG A 1 110 ? -0.694 -10.851 -3.668 1.00 97.12 110 ARG A N 1
ATOM 894 C CA . ARG A 1 110 ? -2.128 -11.107 -3.811 1.00 97.12 110 ARG A CA 1
ATOM 895 C C . ARG A 1 110 ? -2.908 -9.976 -3.177 1.00 97.12 110 ARG A C 1
ATOM 897 O O . ARG A 1 110 ? -2.453 -9.381 -2.209 1.00 97.12 110 ARG A O 1
ATOM 904 N N . VAL A 1 111 ? -4.090 -9.714 -3.704 1.00 96.50 111 VAL A N 1
ATOM 905 C CA . VAL A 1 111 ? -4.976 -8.659 -3.208 1.00 96.50 111 VAL A CA 1
ATOM 906 C C . VAL A 1 111 ? -6.361 -9.207 -2.928 1.00 96.50 111 VAL A C 1
ATOM 908 O O . VAL A 1 111 ? -6.754 -10.220 -3.519 1.00 96.50 111 VAL A O 1
ATOM 911 N N . THR A 1 112 ? -7.094 -8.479 -2.093 1.00 93.31 112 THR A N 1
ATOM 912 C CA . THR A 1 112 ? -8.504 -8.705 -1.773 1.00 93.31 112 THR A CA 1
ATOM 913 C C . THR A 1 112 ? -8.726 -9.954 -0.925 1.00 93.31 112 THR A C 1
ATOM 915 O O . THR A 1 112 ? -8.372 -11.071 -1.299 1.00 93.31 112 THR A O 1
ATOM 918 N N . PHE A 1 113 ? -9.343 -9.772 0.232 1.00 91.69 113 PHE A N 1
ATOM 919 C CA . PHE A 1 113 ? -9.793 -10.831 1.123 1.00 91.69 113 PHE A CA 1
ATOM 920 C C . PHE A 1 113 ? -11.243 -11.253 0.818 1.00 91.69 113 PHE A C 1
ATOM 922 O O . PHE A 1 113 ? -12.062 -10.453 0.375 1.00 91.69 113 PHE A O 1
ATOM 929 N N . GLY A 1 114 ? -11.592 -12.517 1.077 1.00 86.44 114 GLY A N 1
ATOM 930 C CA . GLY A 1 114 ? -12.961 -13.009 0.914 1.00 86.44 114 GLY A CA 1
ATOM 931 C C . GLY A 1 114 ? -13.154 -14.452 1.382 1.00 86.44 114 GLY A C 1
ATOM 932 O O . GLY A 1 114 ? -12.275 -15.034 2.013 1.00 86.44 114 GLY A O 1
ATOM 933 N N . ARG A 1 115 ? -14.327 -15.028 1.065 1.00 74.00 115 ARG A N 1
ATOM 934 C CA . ARG A 1 115 ? -14.719 -16.413 1.421 1.00 74.00 115 ARG A CA 1
ATOM 935 C C . ARG A 1 115 ? -14.844 -17.416 0.270 1.00 74.00 115 ARG A C 1
ATOM 937 O O . ARG A 1 115 ? -14.757 -18.609 0.543 1.00 74.00 115 ARG A O 1
ATOM 944 N N . ASP A 1 116 ? -14.878 -16.976 -0.991 1.00 73.06 116 ASP A N 1
ATOM 945 C CA . ASP A 1 116 ? -14.663 -17.836 -2.175 1.00 73.06 116 ASP A CA 1
ATOM 946 C C . ASP A 1 116 ? -13.256 -17.725 -2.849 1.00 73.06 116 ASP A C 1
ATOM 948 O O . ASP A 1 116 ? -12.940 -16.698 -3.460 1.00 73.06 116 ASP A O 1
ATOM 952 N N . PRO A 1 117 ? -12.396 -18.765 -2.778 1.00 65.56 117 PRO A N 1
ATOM 953 C CA . PRO A 1 117 ? -10.997 -18.699 -3.226 1.00 65.56 117 PRO A CA 1
ATOM 954 C C . PRO A 1 117 ? -10.818 -18.512 -4.731 1.00 65.56 117 PRO A C 1
ATOM 956 O O . PRO A 1 117 ? -9.695 -18.295 -5.185 1.00 65.56 117 PRO A O 1
ATOM 959 N N . THR A 1 118 ? -11.898 -18.597 -5.509 1.00 68.62 118 THR A N 1
ATOM 960 C CA . THR A 1 118 ? -11.878 -18.288 -6.941 1.00 68.62 118 THR A CA 1
ATOM 961 C C . THR A 1 118 ? -12.025 -16.792 -7.227 1.00 68.62 118 THR A C 1
ATOM 963 O O . THR A 1 118 ? -11.639 -16.333 -8.302 1.00 68.62 118 THR A O 1
ATOM 966 N N . THR A 1 119 ? -12.525 -16.019 -6.260 1.00 77.38 119 THR A N 1
ATOM 967 C CA . THR A 1 119 ? -12.806 -14.584 -6.399 1.00 77.38 119 THR A CA 1
ATOM 968 C C . THR A 1 119 ? -11.952 -13.700 -5.482 1.00 77.38 119 THR A C 1
ATOM 970 O O . THR A 1 119 ? -11.728 -12.535 -5.814 1.00 77.38 119 THR A O 1
ATOM 973 N N . PHE A 1 120 ? -11.401 -14.240 -4.387 1.00 83.50 120 PHE A N 1
ATOM 974 C CA . PHE A 1 120 ? -10.473 -13.539 -3.486 1.00 83.50 120 PHE A CA 1
ATOM 975 C C . PHE A 1 120 ? -9.002 -13.974 -3.660 1.00 83.50 120 PHE A C 1
ATOM 977 O O . PHE A 1 120 ? -8.696 -14.964 -4.318 1.00 83.50 120 PHE A O 1
ATOM 984 N N . PHE A 1 121 ? -8.062 -13.234 -3.059 1.00 93.06 121 PHE A N 1
ATOM 985 C CA . PHE A 1 121 ? -6.607 -13.429 -3.172 1.00 93.06 121 PHE A CA 1
ATOM 986 C C . PHE A 1 121 ? -6.100 -13.427 -4.612 1.00 93.06 121 PHE A C 1
ATOM 988 O O . PHE A 1 121 ? -5.252 -14.244 -5.001 1.00 93.06 121 PHE A O 1
ATOM 995 N N . ARG A 1 122 ? -6.593 -12.473 -5.402 1.00 93.88 122 ARG A N 1
ATOM 996 C CA . ARG A 1 122 ? -6.222 -12.320 -6.808 1.00 93.88 122 ARG A CA 1
ATOM 997 C C . ARG A 1 122 ? -4.724 -12.090 -6.930 1.00 93.88 122 ARG A C 1
ATOM 999 O O . ARG A 1 122 ? -4.190 -11.119 -6.393 1.00 93.88 122 ARG A O 1
ATOM 1006 N N . VAL A 1 123 ? -4.058 -12.992 -7.643 1.00 95.81 123 VAL A N 1
ATOM 1007 C CA . VAL A 1 123 ? -2.617 -12.922 -7.899 1.00 95.81 123 VAL A CA 1
ATOM 1008 C C . VAL A 1 123 ? -2.315 -11.683 -8.725 1.00 95.81 123 VAL A C 1
ATOM 1010 O O . VAL A 1 123 ? -2.962 -11.448 -9.743 1.00 95.81 123 VAL A O 1
ATOM 1013 N N . GLN A 1 124 ? -1.314 -10.923 -8.296 1.00 97.94 124 GLN A N 1
ATOM 1014 C CA . GLN A 1 124 ? -0.801 -9.789 -9.045 1.00 97.94 124 GLN A CA 1
ATOM 1015 C C . GLN A 1 124 ? 0.536 -10.145 -9.705 1.00 97.94 124 GLN A C 1
ATOM 1017 O O . GLN A 1 124 ? 1.359 -10.858 -9.112 1.00 97.94 124 GLN A O 1
ATOM 1022 N N . PRO A 1 125 ? 0.773 -9.672 -10.937 1.00 98.38 125 PRO A N 1
ATOM 1023 C CA . PRO A 1 125 ? 2.031 -9.878 -11.630 1.00 98.38 125 PRO A CA 1
ATOM 1024 C C . PRO A 1 125 ? 3.170 -9.173 -10.888 1.00 98.38 125 PRO A C 1
ATOM 1026 O O . PRO A 1 125 ? 3.017 -8.073 -10.367 1.00 98.38 125 PRO A O 1
ATOM 1029 N N . ARG A 1 126 ? 4.330 -9.834 -10.831 1.00 98.44 126 ARG A N 1
ATOM 1030 C CA . ARG A 1 126 ? 5.533 -9.308 -10.162 1.00 98.44 126 ARG A CA 1
ATOM 1031 C C . ARG A 1 126 ? 6.641 -8.890 -11.123 1.00 98.44 126 ARG A C 1
ATOM 1033 O O . ARG A 1 126 ? 7.702 -8.453 -10.685 1.00 98.44 126 ARG A O 1
ATOM 1040 N N . THR A 1 127 ? 6.385 -9.013 -12.423 1.00 98.50 127 THR A N 1
ATOM 1041 C CA . THR A 1 127 ? 7.251 -8.519 -13.492 1.00 98.50 127 THR A CA 1
ATOM 1042 C C . THR A 1 127 ? 6.415 -7.825 -14.559 1.00 98.50 127 THR A C 1
ATOM 1044 O O . THR A 1 127 ? 5.261 -8.203 -14.774 1.00 98.50 127 THR A O 1
ATOM 1047 N N . VAL A 1 128 ? 7.001 -6.859 -15.268 1.00 97.69 128 VAL A N 1
ATOM 1048 C CA . VAL A 1 128 ? 6.339 -6.170 -16.390 1.00 97.69 128 VAL A CA 1
ATOM 1049 C C . VAL A 1 128 ? 5.879 -7.171 -17.450 1.00 97.69 128 VAL A C 1
ATOM 1051 O O . VAL A 1 128 ? 4.742 -7.101 -17.901 1.00 97.69 128 VAL A O 1
ATOM 1054 N N . ALA A 1 129 ? 6.712 -8.162 -17.788 1.00 98.00 129 ALA A N 1
ATOM 1055 C CA . ALA A 1 129 ? 6.355 -9.196 -18.761 1.00 98.00 129 ALA A CA 1
ATOM 1056 C C . ALA A 1 129 ? 5.086 -9.969 -18.352 1.00 98.00 129 ALA A C 1
ATOM 1058 O O . ALA A 1 129 ? 4.186 -10.165 -19.169 1.00 98.00 129 ALA A O 1
ATOM 1059 N N . ALA A 1 130 ? 4.979 -10.361 -17.077 1.00 98.38 130 ALA A N 1
ATOM 1060 C CA . ALA A 1 130 ? 3.775 -11.003 -16.557 1.00 98.38 130 ALA A CA 1
ATOM 1061 C C . ALA A 1 130 ? 2.581 -10.036 -16.520 1.00 98.38 130 ALA A C 1
ATOM 1063 O O . ALA A 1 130 ? 1.454 -10.453 -16.772 1.00 98.38 130 ALA A O 1
ATOM 1064 N N . ALA A 1 131 ? 2.816 -8.755 -16.231 1.00 98.25 131 ALA A N 1
ATOM 1065 C CA . ALA A 1 131 ? 1.777 -7.734 -16.183 1.00 98.25 131 ALA A CA 1
ATOM 1066 C C . ALA A 1 131 ? 1.135 -7.519 -17.550 1.00 98.25 131 ALA A C 1
ATOM 1068 O O . ALA A 1 131 ? -0.082 -7.639 -17.688 1.00 98.25 131 ALA A O 1
ATOM 1069 N N . THR A 1 132 ? 1.955 -7.296 -18.574 1.00 97.75 132 THR A N 1
ATOM 1070 C CA . THR A 1 132 ? 1.493 -7.140 -19.953 1.00 97.75 132 THR A CA 1
ATOM 1071 C C . THR A 1 132 ? 0.767 -8.393 -20.437 1.00 97.75 132 THR A C 1
ATOM 1073 O O . THR A 1 132 ? -0.315 -8.283 -21.009 1.00 97.75 132 THR A O 1
ATOM 1076 N N . ALA A 1 133 ? 1.280 -9.590 -20.124 1.00 98.25 133 ALA A N 1
ATOM 1077 C CA . ALA A 1 133 ? 0.601 -10.849 -20.445 1.00 98.25 133 ALA A CA 1
ATOM 1078 C C . ALA A 1 133 ? -0.778 -10.987 -19.766 1.00 98.25 133 ALA A C 1
ATOM 1080 O O . ALA A 1 133 ? -1.663 -11.659 -20.290 1.00 98.25 133 ALA A O 1
ATOM 1081 N N . GLN A 1 134 ? -0.980 -10.338 -18.616 1.00 97.50 134 GLN A N 1
ATOM 1082 C CA . GLN A 1 134 ? -2.249 -10.313 -17.882 1.00 97.50 134 GLN A CA 1
ATOM 1083 C C . GLN A 1 134 ? -3.149 -9.115 -18.235 1.00 97.50 134 GLN A C 1
ATOM 1085 O O . GLN A 1 134 ? -4.182 -8.926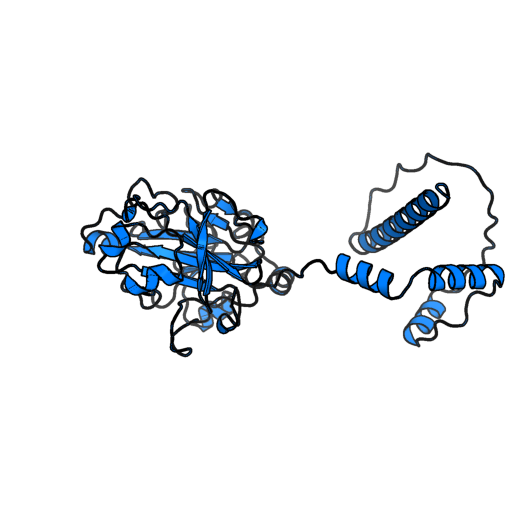 -17.581 1.00 97.50 134 GLN A O 1
ATOM 1090 N N . GLY A 1 135 ? -2.784 -8.324 -19.250 1.00 97.50 135 GLY A N 1
ATOM 1091 C CA . GLY A 1 135 ? -3.563 -7.184 -19.738 1.00 97.50 135 GLY A CA 1
ATOM 1092 C C . GLY A 1 135 ? -3.360 -5.884 -18.957 1.00 97.50 135 GLY A C 1
ATOM 1093 O O . GLY A 1 135 ? -4.188 -4.981 -19.068 1.00 97.50 135 GLY A O 1
ATOM 1094 N N . PHE A 1 136 ? -2.295 -5.780 -18.159 1.00 97.69 136 PHE A N 1
ATOM 1095 C CA . PHE A 1 136 ? -1.895 -4.497 -17.590 1.00 97.69 136 PHE A CA 1
ATOM 1096 C C . PHE A 1 136 ? -1.225 -3.635 -18.660 1.00 97.69 136 PHE A C 1
ATOM 1098 O O . PHE A 1 136 ? -0.356 -4.101 -19.401 1.00 97.69 136 PHE A O 1
ATOM 1105 N N . VAL A 1 137 ? -1.599 -2.363 -18.691 1.00 96.38 137 VAL A N 1
ATOM 1106 C CA . VAL A 1 137 ? -1.051 -1.344 -19.585 1.00 96.38 137 VAL A CA 1
ATOM 1107 C C . VAL A 1 137 ? -0.374 -0.254 -18.758 1.00 96.38 137 VAL A C 1
ATOM 1109 O O . VAL A 1 137 ? -0.805 0.002 -17.628 1.00 96.38 137 VAL A O 1
ATOM 1112 N N . PRO A 1 138 ? 0.692 0.375 -19.272 1.00 94.38 138 PRO A N 1
ATOM 1113 C CA . PRO A 1 138 ? 1.321 1.479 -18.570 1.00 94.38 138 PRO A CA 1
ATOM 1114 C C . PRO A 1 138 ? 0.354 2.675 -18.496 1.00 94.38 138 PRO A C 1
ATOM 1116 O O . PRO A 1 138 ? -0.364 2.956 -19.455 1.00 94.38 138 PRO A O 1
ATOM 1119 N N . VAL A 1 139 ? 0.315 3.366 -17.352 1.00 90.94 139 VAL A N 1
ATOM 1120 C CA . VAL A 1 139 ? -0.562 4.540 -17.132 1.00 90.94 139 VAL A CA 1
ATOM 1121 C C . VAL A 1 139 ? -0.154 5.716 -18.025 1.00 90.94 139 VAL A C 1
ATOM 1123 O O . VAL A 1 139 ? -0.976 6.529 -18.436 1.00 90.94 139 VAL A O 1
ATOM 1126 N N . ASN A 1 140 ? 1.130 5.795 -18.340 1.00 82.44 140 ASN A N 1
ATOM 1127 C CA . ASN A 1 140 ? 1.757 6.787 -19.193 1.00 82.44 140 ASN A CA 1
ATOM 1128 C C . ASN A 1 140 ? 2.961 6.140 -19.898 1.00 82.44 140 ASN A C 1
ATOM 1130 O O . ASN A 1 140 ? 3.419 5.068 -19.512 1.00 82.44 140 ASN A O 1
ATOM 1134 N N . ASN A 1 141 ? 3.518 6.789 -20.919 1.00 72.56 141 ASN A N 1
ATOM 1135 C CA . ASN A 1 141 ? 4.735 6.312 -21.593 1.00 72.56 141 ASN A CA 1
ATOM 1136 C C . ASN A 1 141 ? 6.008 6.573 -20.757 1.00 72.56 141 ASN A C 1
ATOM 1138 O O . ASN A 1 141 ? 7.035 6.986 -21.292 1.00 72.56 141 ASN A O 1
ATOM 1142 N N . ASP A 1 142 ? 5.927 6.404 -19.438 1.00 66.69 142 ASP A N 1
ATOM 1143 C CA . ASP A 1 142 ? 6.961 6.816 -18.501 1.00 66.69 142 ASP A CA 1
ATOM 1144 C C . ASP A 1 142 ? 8.106 5.807 -18.381 1.00 66.69 142 ASP A C 1
ATOM 1146 O O . ASP A 1 142 ? 7.915 4.604 -18.186 1.00 66.69 142 ASP A O 1
ATOM 1150 N N . ASN A 1 143 ? 9.319 6.351 -18.411 1.00 72.44 143 ASN A N 1
ATOM 1151 C CA . ASN A 1 143 ? 10.566 5.681 -18.084 1.00 72.44 143 ASN A CA 1
ATOM 1152 C C . ASN A 1 143 ? 10.963 5.945 -16.619 1.00 72.44 143 ASN A C 1
ATOM 1154 O O . ASN A 1 143 ? 12.118 6.280 -16.361 1.00 72.44 143 ASN A O 1
ATOM 1158 N N . CYS A 1 144 ? 10.035 5.769 -15.667 1.00 79.62 144 CYS A N 1
ATOM 1159 C CA . CYS A 1 144 ? 10.241 5.966 -14.220 1.00 79.62 144 CYS A CA 1
ATOM 1160 C C . CYS A 1 144 ? 10.427 7.429 -13.728 1.00 79.62 144 CYS A C 1
ATOM 1162 O O . CYS A 1 144 ? 10.793 7.617 -12.567 1.00 79.62 144 CYS A O 1
ATOM 1164 N N . THR A 1 145 ? 10.223 8.461 -14.550 1.00 66.50 145 THR A N 1
ATOM 1165 C CA . THR A 1 145 ? 10.540 9.870 -14.228 1.00 66.50 145 THR A CA 1
ATOM 1166 C C . THR A 1 145 ? 9.405 10.869 -14.460 1.00 66.50 145 THR A C 1
ATOM 1168 O O . THR A 1 145 ? 9.567 12.048 -14.145 1.00 66.50 145 THR A O 1
ATOM 1171 N N . ALA A 1 146 ? 8.266 10.450 -15.009 1.00 59.44 146 ALA A N 1
ATOM 1172 C CA . ALA A 1 146 ? 7.202 11.356 -15.433 1.00 59.44 146 ALA A CA 1
ATOM 1173 C C . ALA A 1 146 ? 6.323 11.848 -14.279 1.00 59.44 146 ALA A C 1
ATOM 1175 O O . ALA A 1 146 ? 5.676 12.881 -14.432 1.00 59.44 146 ALA A O 1
ATOM 1176 N N . SER A 1 147 ? 6.294 11.150 -13.140 1.00 68.25 147 SER A N 1
ATOM 1177 C CA . SER A 1 147 ? 5.604 11.630 -11.940 1.00 68.25 147 SER A CA 1
ATOM 1178 C C . SER A 1 147 ? 6.605 12.122 -10.899 1.00 68.25 147 SER A C 1
ATOM 1180 O O . SER A 1 147 ? 7.482 11.383 -10.462 1.00 68.25 147 SER A O 1
ATOM 1182 N N . SER A 1 148 ? 6.446 13.369 -10.447 1.00 81.50 148 SER A N 1
ATOM 1183 C CA . SER A 1 148 ? 7.127 13.863 -9.242 1.00 81.50 148 SER A CA 1
ATOM 1184 C C . SER A 1 148 ? 6.513 13.310 -7.948 1.00 81.50 148 SER A C 1
ATOM 1186 O O . SER A 1 148 ? 7.085 13.510 -6.874 1.00 81.50 148 SER A O 1
ATOM 1188 N N . SER A 1 149 ? 5.372 12.613 -8.036 1.00 90.75 149 SER A N 1
ATOM 1189 C CA . SER A 1 149 ? 4.596 12.143 -6.886 1.00 90.75 149 SER A CA 1
ATOM 1190 C C . SER A 1 149 ? 4.990 10.749 -6.402 1.00 90.75 149 SER A C 1
ATOM 1192 O O . SER A 1 149 ? 4.735 10.432 -5.242 1.00 90.75 149 SER A O 1
ATOM 1194 N N . TYR A 1 150 ? 5.579 9.899 -7.248 1.00 93.69 150 TYR A N 1
ATOM 1195 C CA . TYR A 1 150 ? 5.969 8.530 -6.887 1.00 93.69 150 TYR A CA 1
ATOM 1196 C C . TYR A 1 150 ? 7.112 7.992 -7.761 1.00 93.69 150 TYR A C 1
ATOM 1198 O O . TYR A 1 150 ? 7.354 8.496 -8.852 1.00 93.69 150 TYR A O 1
ATOM 1206 N N . ASN A 1 151 ? 7.781 6.930 -7.298 1.00 94.25 151 ASN A N 1
ATOM 1207 C CA . ASN A 1 151 ? 8.842 6.252 -8.047 1.00 94.25 151 ASN A CA 1
ATOM 1208 C C . ASN A 1 151 ? 8.351 4.939 -8.674 1.00 94.25 151 ASN A C 1
ATOM 1210 O O . ASN A 1 151 ? 7.796 4.080 -7.993 1.00 94.25 151 ASN A O 1
ATOM 1214 N N . GLY A 1 152 ? 8.637 4.740 -9.959 1.00 94.75 152 GLY A N 1
ATOM 1215 C CA . GLY A 1 152 ? 8.385 3.490 -10.675 1.00 94.75 152 GLY A CA 1
ATOM 1216 C C . GLY A 1 152 ? 7.479 3.662 -11.886 1.00 94.75 152 GLY A C 1
ATOM 1217 O O . GLY A 1 152 ? 6.741 4.634 -12.010 1.00 94.75 152 GLY A O 1
ATOM 1218 N N . ARG A 1 153 ? 7.514 2.680 -12.787 1.00 95.38 153 ARG A N 1
ATOM 1219 C CA . ARG A 1 153 ? 6.599 2.616 -13.929 1.00 95.38 153 ARG A CA 1
ATOM 1220 C C . ARG A 1 153 ? 5.257 2.086 -13.456 1.00 95.38 153 ARG A C 1
ATOM 1222 O O . ARG A 1 153 ? 5.177 0.931 -13.035 1.00 95.38 153 ARG A O 1
ATOM 1229 N N . ALA A 1 154 ? 4.229 2.920 -13.536 1.00 95.19 154 ALA A N 1
ATOM 1230 C CA . ALA A 1 154 ? 2.875 2.575 -13.135 1.00 95.19 154 ALA A CA 1
ATOM 1231 C C . ALA A 1 154 ? 2.141 1.789 -14.224 1.00 95.19 154 ALA A C 1
ATOM 1233 O O . ALA A 1 154 ? 2.110 2.190 -15.387 1.00 95.19 154 ALA A O 1
ATOM 1234 N N . TYR A 1 155 ? 1.513 0.686 -13.828 1.00 96.50 155 TYR A N 1
ATOM 1235 C CA . TYR A 1 155 ? 0.704 -0.167 -14.691 1.00 96.50 155 TYR A CA 1
ATOM 1236 C C . TYR A 1 155 ? -0.654 -0.433 -14.055 1.00 96.50 155 TYR A C 1
ATOM 1238 O O . TYR A 1 155 ? -0.745 -0.754 -12.868 1.00 96.50 155 TYR A O 1
ATOM 1246 N N . VAL A 1 156 ? -1.697 -0.380 -14.877 1.00 96.31 156 VAL A N 1
ATOM 1247 C CA . VAL A 1 156 ? -3.085 -0.630 -14.476 1.00 96.31 156 VAL A CA 1
ATOM 1248 C C . VAL A 1 156 ? -3.762 -1.605 -15.410 1.00 96.31 156 VAL A C 1
ATOM 1250 O O . VAL A 1 156 ? -3.380 -1.753 -16.570 1.00 96.31 156 VAL A O 1
ATOM 1253 N N . LYS A 1 157 ? -4.793 -2.273 -14.907 1.00 96.44 157 LYS A N 1
ATOM 1254 C CA . LYS A 1 157 ? -5.568 -3.239 -15.673 1.00 96.44 157 LYS A CA 1
ATOM 1255 C C . LYS A 1 157 ? -6.955 -2.677 -15.949 1.00 96.44 157 LYS A C 1
ATOM 1257 O O . LYS A 1 157 ? -7.637 -2.243 -15.032 1.00 96.44 157 LYS A O 1
ATOM 1262 N N . HIS A 1 158 ? -7.362 -2.680 -17.218 1.00 94.88 158 HIS A N 1
ATOM 1263 C CA . HIS A 1 158 ? -8.676 -2.186 -17.664 1.00 94.88 158 HIS A CA 1
ATOM 1264 C C . HIS A 1 158 ? -9.014 -0.749 -17.216 1.00 94.88 158 HIS A C 1
ATOM 1266 O O . HIS A 1 158 ? -10.183 -0.416 -17.062 1.00 94.88 158 HIS A O 1
ATOM 1272 N N . GLY A 1 159 ? -8.001 0.099 -17.001 1.00 92.50 159 GLY A N 1
ATOM 1273 C CA . GLY A 1 159 ? -8.197 1.467 -16.508 1.00 92.50 159 GLY A CA 1
ATOM 1274 C C . GLY A 1 159 ? -8.680 1.559 -15.055 1.00 92.50 159 GLY A C 1
ATOM 1275 O O . GLY A 1 159 ? -9.041 2.647 -14.620 1.00 92.50 159 GLY A O 1
ATOM 1276 N N . ASP A 1 160 ? -8.690 0.457 -14.299 1.00 94.00 160 ASP A N 1
ATOM 1277 C CA . ASP A 1 160 ? -9.009 0.466 -12.871 1.00 94.00 160 ASP A CA 1
ATOM 1278 C C . ASP A 1 160 ? -7.756 0.834 -12.062 1.00 94.00 160 ASP A C 1
ATOM 1280 O O . ASP A 1 160 ? -6.763 0.105 -12.058 1.00 94.00 160 ASP A O 1
ATOM 1284 N N . HIS A 1 161 ? -7.809 1.980 -11.381 1.00 94.75 161 HIS A N 1
ATOM 1285 C CA . HIS A 1 161 ? -6.706 2.518 -10.581 1.00 94.75 161 HIS A CA 1
ATOM 1286 C C . HIS A 1 161 ? -6.788 2.182 -9.092 1.00 94.75 161 HIS A C 1
ATOM 1288 O O . HIS A 1 161 ? -5.879 2.553 -8.348 1.00 94.75 161 HIS A O 1
ATOM 1294 N N . SER A 1 162 ? -7.802 1.431 -8.655 1.00 95.50 162 SER A N 1
ATOM 1295 C CA . SER A 1 162 ? -7.835 0.880 -7.292 1.00 95.50 162 SER A CA 1
ATOM 1296 C C . SER A 1 162 ? -6.604 0.017 -6.990 1.00 95.50 162 SER A C 1
ATOM 1298 O O . SER A 1 162 ? -6.182 -0.070 -5.839 1.00 95.50 162 SER A O 1
ATOM 1300 N N . ILE A 1 163 ? -5.996 -0.570 -8.032 1.00 97.19 163 ILE A N 1
ATOM 1301 C CA . ILE A 1 163 ? -4.699 -1.244 -7.993 1.00 97.19 163 ILE A CA 1
ATOM 1302 C C . ILE A 1 163 ? -3.828 -0.710 -9.125 1.00 97.19 163 ILE A C 1
ATOM 1304 O O . ILE A 1 163 ? -4.022 -1.046 -10.293 1.00 97.19 163 ILE A O 1
ATOM 1308 N N . THR A 1 164 ? -2.807 0.059 -8.766 1.00 97.38 164 THR A N 1
ATOM 1309 C CA . THR A 1 164 ? -1.728 0.428 -9.688 1.00 97.38 164 THR A CA 1
ATOM 1310 C C . THR A 1 164 ? -0.442 -0.251 -9.238 1.00 97.38 164 THR A C 1
ATOM 1312 O O . THR A 1 164 ? -0.004 -0.077 -8.102 1.00 97.38 164 THR A O 1
ATOM 1315 N N . LEU A 1 165 ? 0.160 -1.056 -10.112 1.00 98.19 165 LEU A N 1
ATOM 1316 C CA . LEU A 1 165 ? 1.415 -1.753 -9.830 1.00 98.19 165 LEU A CA 1
ATOM 1317 C C . LEU A 1 165 ? 2.586 -0.897 -10.297 1.00 98.19 165 LEU A C 1
ATOM 1319 O O . LEU A 1 165 ? 2.593 -0.428 -11.435 1.00 98.19 165 LEU A O 1
ATOM 1323 N N . LEU A 1 166 ? 3.578 -0.719 -9.429 1.00 97.56 166 LEU A N 1
ATOM 1324 C CA . LEU A 1 166 ? 4.785 0.041 -9.730 1.00 97.56 166 LEU A CA 1
ATOM 1325 C C . LEU A 1 166 ? 5.928 -0.926 -10.002 1.00 97.56 166 LEU A C 1
ATOM 1327 O O . LEU A 1 166 ? 6.210 -1.783 -9.167 1.00 97.56 166 LEU A O 1
ATOM 1331 N N . TYR A 1 167 ? 6.605 -0.779 -11.136 1.00 97.62 167 TYR A N 1
ATOM 1332 C CA . TYR A 1 167 ? 7.781 -1.575 -11.489 1.00 97.62 167 TYR A CA 1
ATOM 1333 C C . TYR A 1 167 ? 9.043 -0.719 -11.498 1.00 97.62 167 TYR A C 1
ATOM 1335 O O . TYR A 1 167 ? 9.012 0.436 -11.922 1.00 97.62 167 TYR A O 1
ATOM 1343 N N . ASP A 1 168 ? 10.162 -1.300 -11.079 1.00 97.00 168 ASP A N 1
ATOM 1344 C CA . ASP A 1 168 ? 11.472 -0.668 -11.218 1.00 97.00 168 ASP A CA 1
ATOM 1345 C C . ASP A 1 168 ? 11.920 -0.588 -12.688 1.00 97.00 168 ASP A C 1
ATOM 1347 O O . ASP A 1 168 ? 11.256 -1.096 -13.603 1.00 97.00 168 ASP A O 1
ATOM 1351 N N . VAL A 1 169 ? 13.060 0.061 -12.930 1.00 95.88 169 VAL A N 1
ATOM 1352 C CA . VAL A 1 169 ? 13.654 0.209 -14.272 1.00 95.88 169 VAL A CA 1
ATOM 1353 C C . VAL A 1 169 ? 13.950 -1.124 -14.966 1.00 95.88 169 VAL A C 1
ATOM 1355 O O . VAL A 1 169 ? 13.831 -1.209 -16.189 1.00 95.88 169 VAL A O 1
ATOM 1358 N N . ASN A 1 170 ? 14.218 -2.190 -14.208 1.00 96.75 170 ASN A N 1
ATOM 1359 C CA . ASN A 1 170 ? 14.515 -3.525 -14.740 1.00 96.75 170 ASN A CA 1
ATOM 1360 C C . ASN A 1 170 ? 13.256 -4.385 -14.931 1.00 96.75 170 ASN A C 1
ATOM 1362 O O . ASN A 1 170 ? 13.308 -5.443 -15.553 1.00 96.75 170 ASN A O 1
ATOM 1366 N N . GLY A 1 171 ? 12.102 -3.902 -14.471 1.00 96.81 171 GLY A N 1
ATOM 1367 C CA . GLY A 1 171 ? 10.801 -4.512 -14.703 1.00 96.81 171 GLY A CA 1
ATOM 1368 C C . GLY A 1 171 ? 10.358 -5.471 -13.608 1.00 96.81 171 GLY A C 1
ATOM 1369 O O . GLY A 1 171 ? 9.435 -6.247 -13.853 1.00 96.81 171 GLY A O 1
ATOM 1370 N N . PHE A 1 172 ? 10.962 -5.418 -12.420 1.00 98.31 172 PHE A N 1
ATOM 1371 C CA . PHE A 1 172 ? 10.488 -6.140 -11.240 1.00 98.31 172 PHE A CA 1
ATOM 1372 C C . PHE A 1 172 ? 9.557 -5.262 -10.408 1.00 98.31 172 PHE A C 1
ATOM 1374 O O . PHE A 1 172 ? 9.697 -4.041 -10.373 1.00 98.31 172 PHE A O 1
ATOM 1381 N N . ILE A 1 173 ? 8.581 -5.880 -9.741 1.00 98.56 173 ILE A N 1
ATOM 1382 C CA . ILE A 1 173 ? 7.633 -5.159 -8.884 1.00 98.56 173 ILE A CA 1
ATOM 1383 C C . ILE A 1 173 ? 8.386 -4.367 -7.813 1.00 98.56 173 ILE A C 1
ATOM 1385 O O . ILE A 1 173 ? 9.276 -4.885 -7.154 1.00 98.56 173 ILE A O 1
ATOM 1389 N N . ALA A 1 174 ? 8.052 -3.104 -7.644 1.00 98.06 174 ALA A N 1
ATOM 1390 C CA . ALA A 1 174 ? 8.726 -2.194 -6.732 1.00 98.06 174 ALA A CA 1
ATOM 1391 C C . ALA A 1 174 ? 7.760 -1.563 -5.730 1.00 98.06 174 ALA A C 1
ATOM 1393 O O . ALA A 1 174 ? 8.193 -1.106 -4.676 1.00 98.06 174 ALA A O 1
ATOM 1394 N N . GLY A 1 175 ? 6.461 -1.576 -6.021 1.00 98.31 175 GLY A N 1
ATOM 1395 C CA . GLY A 1 175 ? 5.434 -1.059 -5.134 1.00 98.31 175 GLY A CA 1
ATOM 1396 C C . GLY A 1 175 ? 4.027 -1.258 -5.677 1.00 98.31 175 GLY A C 1
ATOM 1397 O O . GLY A 1 175 ? 3.815 -1.861 -6.731 1.00 98.31 175 GLY A O 1
ATOM 1398 N N . ILE A 1 176 ? 3.065 -0.732 -4.936 1.00 98.69 176 ILE A N 1
ATOM 1399 C CA . ILE A 1 176 ? 1.643 -0.755 -5.252 1.00 98.69 176 ILE A CA 1
ATOM 1400 C C . ILE A 1 176 ? 0.998 0.542 -4.767 1.00 98.69 176 ILE A C 1
ATOM 1402 O O . ILE A 1 176 ? 1.403 1.116 -3.752 1.00 98.69 176 ILE A O 1
ATOM 1406 N N . GLN A 1 177 ? -0.024 0.985 -5.486 1.00 97.50 177 GLN A N 1
ATOM 1407 C CA . GLN A 1 177 ? -0.839 2.130 -5.113 1.00 97.50 177 GLN A CA 1
ATOM 1408 C C . GLN A 1 177 ? -2.315 1.774 -5.150 1.00 97.50 177 GLN A C 1
ATOM 1410 O O . GLN A 1 177 ? -2.733 0.895 -5.909 1.00 97.50 177 GLN A O 1
ATOM 1415 N N . ALA A 1 178 ? -3.088 2.523 -4.374 1.00 96.75 178 ALA A N 1
ATOM 1416 C CA . ALA A 1 178 ? -4.516 2.678 -4.591 1.00 96.75 178 ALA A CA 1
ATOM 1417 C C . ALA A 1 178 ? -4.791 4.123 -5.003 1.00 96.75 178 ALA A C 1
ATOM 1419 O O . ALA A 1 178 ? -4.368 5.054 -4.314 1.00 96.75 178 ALA A O 1
ATOM 1420 N N . GLY A 1 179 ? -5.467 4.293 -6.135 1.00 94.19 179 GLY A N 1
ATOM 1421 C CA . GLY A 1 179 ? -5.961 5.572 -6.621 1.00 94.19 179 GLY A CA 1
ATOM 1422 C C . GLY A 1 179 ? -7.457 5.703 -6.372 1.00 94.19 179 GLY A C 1
ATOM 1423 O O . GLY A 1 179 ? -8.204 4.760 -6.612 1.00 94.19 179 GLY A O 1
ATOM 1424 N N . ILE A 1 180 ? -7.879 6.879 -5.917 1.00 90.69 180 ILE A N 1
ATOM 1425 C CA . ILE A 1 180 ? -9.286 7.235 -5.732 1.00 90.69 180 ILE A CA 1
ATOM 1426 C C . ILE A 1 180 ? -9.519 8.583 -6.405 1.00 90.69 180 ILE A C 1
ATOM 1428 O O . ILE A 1 180 ? -8.808 9.563 -6.148 1.00 90.69 180 ILE A O 1
ATOM 1432 N N . THR A 1 181 ? -10.497 8.627 -7.300 1.00 87.69 181 THR A N 1
ATOM 1433 C CA . THR A 1 181 ? -10.817 9.822 -8.076 1.00 87.69 181 THR A CA 1
ATOM 1434 C C . THR A 1 181 ? -11.444 10.903 -7.201 1.00 87.69 181 THR A C 1
ATOM 1436 O O . THR A 1 181 ? -12.140 10.642 -6.219 1.00 87.69 181 THR A O 1
ATOM 1439 N N . THR A 1 182 ? -11.252 12.160 -7.596 1.00 77.38 182 THR A N 1
ATOM 1440 C CA . THR A 1 182 ? -11.952 13.299 -6.978 1.00 77.38 182 THR A CA 1
ATOM 1441 C C . THR A 1 182 ? -13.474 13.161 -7.050 1.00 77.38 182 THR A C 1
ATOM 1443 O O . THR A 1 182 ? -14.175 13.591 -6.136 1.00 77.38 182 THR A O 1
ATOM 1446 N N . GLN A 1 183 ? -13.993 12.511 -8.095 1.00 75.25 183 GLN A N 1
ATOM 1447 C CA . GLN A 1 183 ? -15.419 12.219 -8.232 1.00 75.25 183 GLN A CA 1
ATOM 1448 C C . GLN A 1 183 ? -15.910 11.220 -7.184 1.00 75.25 183 GLN A C 1
ATOM 1450 O O . GLN A 1 183 ? -16.958 11.458 -6.596 1.00 75.25 183 GLN A O 1
ATOM 1455 N N . GLU A 1 184 ? -15.163 10.151 -6.904 1.00 76.69 184 GLU A N 1
ATOM 1456 C CA . GLU A 1 184 ? -15.519 9.177 -5.860 1.00 76.69 184 GLU A CA 1
ATOM 1457 C C . GLU A 1 184 ? -15.557 9.819 -4.465 1.00 76.69 184 GLU A C 1
ATOM 1459 O O . GLU A 1 184 ? -16.420 9.482 -3.654 1.00 76.69 184 GLU A O 1
ATOM 1464 N N . PHE A 1 185 ? -14.698 10.809 -4.200 1.00 71.25 185 PHE A N 1
ATOM 1465 C CA . PHE A 1 185 ? -14.782 11.608 -2.974 1.00 71.25 185 PHE A CA 1
ATOM 1466 C C . PHE A 1 185 ? -16.034 12.496 -2.940 1.00 71.25 185 PHE A C 1
ATOM 1468 O O . PHE A 1 185 ? -16.787 12.482 -1.963 1.00 71.25 185 PHE A O 1
ATOM 1475 N N . ASN A 1 186 ? -16.306 13.215 -4.032 1.00 67.81 186 ASN A N 1
ATOM 1476 C CA . ASN A 1 186 ? -17.438 14.138 -4.121 1.00 67.81 186 ASN A CA 1
ATOM 1477 C C . ASN A 1 186 ? -18.799 13.424 -4.125 1.00 67.81 186 ASN A C 1
ATOM 1479 O O . ASN A 1 186 ? -19.754 13.934 -3.544 1.00 67.81 186 ASN A O 1
ATOM 1483 N N . ALA A 1 187 ? -18.895 12.241 -4.741 1.00 62.91 187 ALA A N 1
ATOM 1484 C CA . ALA A 1 187 ? -20.126 11.453 -4.849 1.00 62.91 187 ALA A CA 1
ATOM 1485 C C . ALA A 1 187 ? -20.697 11.047 -3.484 1.00 62.91 187 ALA A C 1
ATOM 1487 O O . ALA A 1 187 ? -21.885 10.756 -3.365 1.00 62.91 187 ALA A O 1
ATOM 1488 N N . ASN A 1 188 ? -19.861 11.066 -2.449 1.00 63.00 188 ASN A N 1
ATOM 1489 C CA . ASN A 1 188 ? -20.267 10.752 -1.096 1.00 63.00 188 ASN A CA 1
ATOM 1490 C C . ASN A 1 188 ? -20.645 11.993 -0.251 1.00 63.00 188 ASN A C 1
ATOM 1492 O O . ASN A 1 188 ? -20.953 11.844 0.929 1.00 63.00 188 ASN A O 1
ATOM 1496 N N . ASN A 1 189 ? -20.633 13.213 -0.815 1.00 63.12 189 ASN A N 1
ATOM 1497 C CA . ASN A 1 189 ? -20.754 14.481 -0.072 1.00 63.12 189 ASN A CA 1
ATOM 1498 C C . ASN A 1 189 ? -19.706 14.632 1.051 1.00 63.12 189 ASN A C 1
ATOM 1500 O O . ASN A 1 189 ? -19.963 15.271 2.072 1.00 63.12 189 ASN A O 1
ATOM 1504 N N . MET A 1 190 ? -18.520 14.041 0.876 1.00 66.19 190 MET A N 1
ATOM 1505 C CA . MET A 1 190 ? -17.475 14.009 1.900 1.00 66.19 190 MET A CA 1
ATOM 1506 C C . MET A 1 190 ? -16.249 14.818 1.480 1.00 66.19 190 MET A C 1
ATOM 1508 O O . MET A 1 190 ? -15.788 14.734 0.344 1.00 66.19 190 MET A O 1
ATOM 1512 N N . VAL A 1 191 ? -15.659 15.549 2.428 1.00 70.62 191 VAL A N 1
ATOM 1513 C CA . VAL A 1 191 ? -14.334 16.166 2.261 1.00 70.62 191 VAL A CA 1
ATOM 1514 C C . VAL A 1 191 ? -13.281 15.140 2.684 1.00 70.62 191 VAL A C 1
ATOM 1516 O O . VAL A 1 191 ? -12.706 15.237 3.762 1.00 70.62 191 VAL A O 1
ATOM 1519 N N . TYR A 1 192 ? -13.059 14.115 1.862 1.00 77.06 192 TYR A N 1
ATOM 1520 C CA . TYR A 1 192 ? -12.000 13.125 2.069 1.00 77.06 192 TYR A CA 1
ATOM 1521 C C . TYR A 1 192 ? -11.132 13.020 0.802 1.00 77.06 192 TYR A C 1
ATOM 1523 O O . TYR A 1 192 ? -11.662 13.174 -0.290 1.00 77.06 192 TYR A O 1
ATOM 1531 N N . PRO A 1 193 ? -9.812 12.796 0.900 1.00 85.81 193 PRO A N 1
ATOM 1532 C CA . PRO A 1 193 ? -9.012 12.962 2.105 1.00 85.81 193 PRO A CA 1
ATOM 1533 C C . PRO A 1 193 ? -9.080 14.416 2.575 1.00 85.81 193 PRO A C 1
ATOM 1535 O O . PRO A 1 193 ? -8.947 15.320 1.755 1.00 85.81 193 PRO A O 1
ATOM 1538 N N . ASN A 1 194 ? -9.306 14.671 3.861 1.00 84.56 194 ASN A N 1
ATOM 1539 C CA . ASN A 1 194 ? -9.245 16.031 4.401 1.00 84.56 194 ASN A CA 1
ATOM 1540 C C . ASN A 1 194 ? -7.764 16.470 4.546 1.00 84.56 194 ASN A C 1
ATOM 1542 O O . ASN A 1 194 ? -6.861 15.639 4.409 1.00 84.56 194 ASN A O 1
ATOM 1546 N N . PRO A 1 195 ? -7.464 17.755 4.807 1.00 86.44 195 PRO A N 1
ATOM 1547 C CA . PRO A 1 195 ? -6.085 18.197 5.025 1.00 86.44 195 PRO A CA 1
ATOM 1548 C C . PRO A 1 195 ? -5.352 17.514 6.195 1.00 86.44 195 PRO A C 1
ATOM 1550 O O . PRO A 1 195 ? -4.129 17.454 6.157 1.00 86.44 195 PRO A O 1
ATOM 1553 N N . ASN A 1 196 ? -6.054 16.976 7.199 1.00 84.75 196 ASN A N 1
ATOM 1554 C CA . ASN A 1 196 ? -5.445 16.313 8.362 1.00 84.75 196 ASN A CA 1
ATOM 1555 C C . ASN A 1 196 ? -4.861 14.935 8.021 1.00 84.75 196 ASN A C 1
ATOM 1557 O O . ASN A 1 196 ? -3.909 14.499 8.663 1.00 84.75 196 ASN A O 1
ATOM 1561 N N . VAL A 1 197 ? -5.407 14.259 7.006 1.00 85.81 197 VAL A N 1
ATOM 1562 C CA . VAL A 1 197 ? -4.921 12.951 6.522 1.00 85.81 197 VAL A CA 1
ATOM 1563 C C . VAL A 1 197 ? -4.058 13.063 5.264 1.00 85.81 197 VAL A C 1
ATOM 1565 O O . VAL A 1 197 ? -3.782 12.066 4.596 1.00 85.81 197 VAL A O 1
ATOM 1568 N N . ARG A 1 198 ? -3.641 14.283 4.909 1.00 87.62 198 ARG A N 1
ATOM 1569 C CA . ARG A 1 198 ? -2.716 14.568 3.809 1.00 87.62 198 ARG A CA 1
ATOM 1570 C C . ARG A 1 198 ? -1.412 15.100 4.392 1.00 87.62 198 ARG A C 1
ATOM 1572 O O . ARG A 1 198 ? -1.427 16.180 4.980 1.00 87.62 198 ARG A O 1
ATOM 1579 N N . PRO A 1 199 ? -0.268 14.437 4.173 1.00 88.44 199 PRO A N 1
ATOM 1580 C CA . PRO A 1 199 ? -0.048 13.104 3.571 1.00 88.44 199 PRO A CA 1
ATOM 1581 C C . PRO A 1 199 ? -0.624 11.944 4.427 1.00 88.44 199 PRO A C 1
ATOM 1583 O O . PRO A 1 199 ? -0.904 12.173 5.603 1.00 88.44 199 PRO A O 1
ATOM 1586 N N . PRO A 1 200 ? -0.811 10.708 3.894 1.00 93.25 200 PRO A N 1
ATOM 1587 C CA . PRO A 1 200 ? -0.139 10.086 2.735 1.00 93.25 200 PRO A CA 1
ATOM 1588 C C . PRO A 1 200 ? -0.802 10.264 1.361 1.00 93.25 200 PRO A C 1
ATOM 1590 O O . PRO A 1 200 ? -0.219 9.855 0.361 1.00 93.25 200 PRO A O 1
ATOM 1593 N N . PHE A 1 201 ? -1.992 10.859 1.272 1.00 93.81 201 PHE A N 1
ATOM 1594 C CA . PHE A 1 201 ? -2.628 11.091 -0.028 1.00 93.81 201 PHE A CA 1
ATOM 1595 C C . PHE A 1 201 ? -1.905 12.181 -0.825 1.00 93.81 201 PHE A C 1
ATOM 1597 O O . PHE A 1 201 ? -1.819 13.328 -0.381 1.00 93.81 201 PHE A O 1
ATOM 1604 N N . VAL A 1 202 ? -1.446 11.835 -2.027 1.00 92.81 202 VAL A N 1
ATOM 1605 C CA . VAL A 1 202 ? -0.803 12.755 -2.980 1.00 92.81 202 VAL A CA 1
ATOM 1606 C C . VAL A 1 202 ? -1.545 12.725 -4.312 1.00 92.81 202 VAL A C 1
ATOM 1608 O O . VAL A 1 202 ? -2.193 11.731 -4.626 1.00 92.81 202 VAL A O 1
ATOM 1611 N N . THR A 1 203 ? -1.510 13.798 -5.100 1.00 91.56 203 THR A N 1
ATOM 1612 C CA . THR A 1 203 ? -2.076 13.746 -6.457 1.00 91.56 203 THR A CA 1
ATOM 1613 C C . THR A 1 203 ? -1.203 12.857 -7.343 1.00 91.56 203 THR A C 1
ATOM 1615 O O . THR A 1 203 ? 0.005 12.757 -7.125 1.00 91.56 203 THR A O 1
ATOM 1618 N N . ASP A 1 204 ? -1.789 12.196 -8.343 1.00 89.00 204 ASP A N 1
ATOM 1619 C CA . ASP A 1 204 ? -1.051 11.250 -9.201 1.00 89.00 204 ASP A CA 1
ATOM 1620 C C . ASP A 1 204 ? 0.105 11.889 -10.007 1.00 89.00 204 ASP A C 1
ATOM 1622 O O . ASP A 1 204 ? 0.985 11.179 -10.500 1.00 89.00 204 ASP A O 1
ATOM 1626 N N . GLY A 1 205 ? 0.124 13.222 -10.130 1.00 85.38 205 GLY A N 1
ATOM 1627 C CA . GLY A 1 205 ? 1.131 13.976 -10.876 1.00 85.38 205 GLY A CA 1
ATOM 1628 C C . GLY A 1 205 ? 1.038 13.804 -12.395 1.00 85.38 205 GLY A C 1
ATOM 1629 O O . GLY A 1 205 ? 1.854 14.375 -13.111 1.00 85.38 205 GLY A O 1
ATOM 1630 N N . ILE A 1 206 ? 0.058 13.040 -12.892 1.00 83.00 206 ILE A N 1
ATOM 1631 C CA . ILE A 1 206 ? -0.137 12.746 -14.319 1.00 83.00 206 ILE A CA 1
ATOM 1632 C C . ILE A 1 206 ? -1.372 13.483 -14.821 1.00 83.00 206 ILE A C 1
ATOM 1634 O O . ILE A 1 206 ? -1.282 14.322 -15.713 1.00 83.00 206 ILE A O 1
ATOM 1638 N N . THR A 1 207 ? -2.527 13.172 -14.239 1.00 81.31 207 THR A N 1
ATOM 1639 C CA . THR A 1 207 ? -3.810 13.796 -14.587 1.00 81.31 207 THR A CA 1
ATOM 1640 C C . THR A 1 207 ? -4.232 14.828 -13.544 1.00 81.31 207 THR A C 1
ATOM 1642 O O . THR A 1 207 ? -4.966 15.764 -13.849 1.00 81.31 207 THR A O 1
ATOM 1645 N N . ASN A 1 208 ? -3.747 14.661 -12.311 1.00 82.88 208 ASN A N 1
ATOM 1646 C CA . ASN A 1 208 ? -4.179 15.328 -11.091 1.00 82.88 208 ASN A CA 1
ATOM 1647 C C . ASN A 1 208 ? -5.694 15.225 -10.826 1.00 82.88 208 ASN A C 1
ATOM 1649 O O . ASN A 1 208 ? -6.236 16.025 -10.066 1.00 82.88 208 ASN A O 1
ATOM 1653 N N . ASP A 1 209 ? -6.380 14.232 -11.406 1.00 87.62 209 ASP A N 1
ATOM 1654 C CA . ASP A 1 209 ? -7.821 14.001 -11.218 1.00 87.62 209 ASP A CA 1
ATOM 1655 C C . ASP A 1 209 ? -8.144 13.068 -10.029 1.00 87.62 209 ASP A C 1
ATOM 1657 O O . ASP A 1 209 ? -9.312 12.895 -9.655 1.00 87.62 209 ASP A O 1
ATOM 1661 N N . ARG A 1 210 ? -7.105 12.487 -9.416 1.00 90.94 210 ARG A N 1
ATOM 1662 C CA . ARG A 1 210 ? -7.178 11.494 -8.339 1.00 90.94 210 ARG A CA 1
ATOM 1663 C C . ARG A 1 210 ? -6.096 11.699 -7.292 1.00 90.94 210 ARG A C 1
ATOM 1665 O O . ARG A 1 210 ? -5.004 12.197 -7.582 1.00 90.94 210 ARG A O 1
ATOM 1672 N N . PHE A 1 211 ? -6.396 11.226 -6.089 1.00 93.12 211 PHE A N 1
ATOM 1673 C CA . PHE A 1 211 ? -5.398 11.014 -5.052 1.00 93.12 211 PHE A CA 1
ATOM 1674 C C . PHE A 1 211 ? -4.918 9.568 -5.088 1.00 93.12 211 PHE A C 1
ATOM 1676 O O . PHE A 1 211 ? -5.696 8.651 -5.339 1.00 93.12 211 PHE A O 1
ATOM 1683 N N . ILE A 1 212 ? -3.638 9.377 -4.809 1.00 94.88 212 ILE A N 1
ATOM 1684 C CA . ILE A 1 212 ? -2.987 8.082 -4.680 1.00 94.88 212 ILE A CA 1
ATOM 1685 C C . ILE A 1 212 ? -2.366 7.961 -3.290 1.00 94.88 212 ILE A C 1
ATOM 1687 O O . ILE A 1 212 ? -1.914 8.945 -2.699 1.00 94.88 212 ILE A O 1
ATOM 1691 N N . ILE A 1 213 ? -2.324 6.734 -2.788 1.00 96.69 213 ILE A N 1
ATOM 1692 C CA . ILE A 1 213 ? -1.476 6.330 -1.665 1.00 96.69 213 ILE A CA 1
ATOM 1693 C C . ILE A 1 213 ? -0.509 5.260 -2.156 1.00 96.69 213 ILE A C 1
ATOM 1695 O O . ILE A 1 213 ? -0.896 4.402 -2.951 1.00 96.69 213 ILE A O 1
ATOM 1699 N N . THR A 1 214 ? 0.742 5.313 -1.699 1.00 97.88 214 THR A N 1
ATOM 1700 C CA . THR A 1 214 ? 1.820 4.479 -2.246 1.00 97.88 214 THR A CA 1
ATOM 1701 C C . THR A 1 214 ? 2.517 3.674 -1.158 1.00 97.88 214 THR A C 1
ATOM 1703 O O . THR A 1 214 ? 2.931 4.215 -0.130 1.00 97.88 214 THR A O 1
ATOM 1706 N N . ALA A 1 215 ? 2.707 2.384 -1.427 1.00 98.50 215 ALA A N 1
ATOM 1707 C CA . ALA A 1 215 ? 3.620 1.514 -0.701 1.00 98.50 215 ALA A CA 1
ATOM 1708 C C . ALA A 1 215 ? 4.691 0.972 -1.651 1.00 98.50 215 ALA A C 1
ATOM 1710 O O . ALA A 1 215 ? 4.375 0.476 -2.731 1.00 98.50 215 ALA A O 1
ATOM 1711 N N . TYR A 1 216 ? 5.950 1.009 -1.227 1.00 98.62 216 TYR A N 1
ATOM 1712 C CA . TYR A 1 216 ? 7.071 0.402 -1.935 1.00 98.62 216 TYR A CA 1
ATOM 1713 C C . TYR A 1 216 ? 7.517 -0.884 -1.240 1.00 98.62 216 TYR A C 1
ATOM 1715 O O . TYR A 1 216 ? 7.545 -0.964 -0.012 1.00 98.62 216 TYR A O 1
ATOM 1723 N N . PHE A 1 217 ? 7.880 -1.882 -2.041 1.00 98.56 217 PHE A N 1
ATOM 1724 C CA . PHE A 1 217 ? 8.424 -3.173 -1.607 1.00 98.56 217 PHE A CA 1
ATOM 1725 C C . PHE A 1 217 ? 9.958 -3.210 -1.643 1.00 98.56 217 PHE A C 1
ATOM 1727 O O . PHE A 1 217 ? 10.596 -4.156 -1.185 1.00 98.56 217 PHE A O 1
ATOM 1734 N N . THR A 1 218 ? 10.570 -2.181 -2.216 1.00 96.69 218 THR A N 1
ATOM 1735 C CA . THR A 1 218 ? 12.016 -1.980 -2.257 1.00 96.69 218 THR A CA 1
ATOM 1736 C C . THR A 1 218 ? 12.329 -0.524 -1.933 1.00 96.69 218 THR A C 1
ATOM 1738 O O . THR A 1 218 ? 11.423 0.312 -1.896 1.00 96.69 218 THR A O 1
ATOM 1741 N N . ASP A 1 219 ? 13.599 -0.217 -1.680 1.00 96.19 219 ASP A N 1
ATOM 1742 C CA . ASP A 1 219 ? 14.020 1.140 -1.353 1.00 96.19 219 ASP A CA 1
ATOM 1743 C C . ASP A 1 219 ? 13.683 2.084 -2.523 1.00 96.19 219 ASP A C 1
ATOM 1745 O O . ASP A 1 219 ? 14.216 1.898 -3.630 1.00 96.19 219 ASP A O 1
ATOM 1749 N N . PRO A 1 220 ? 12.831 3.107 -2.304 1.00 96.00 220 PRO A N 1
ATOM 1750 C CA . PRO A 1 220 ? 12.366 3.985 -3.368 1.00 96.00 220 PRO A CA 1
ATOM 1751 C C . PRO A 1 220 ? 13.502 4.707 -4.095 1.00 96.00 220 PRO A C 1
ATOM 1753 O O . PRO A 1 220 ? 13.349 5.016 -5.275 1.00 96.00 220 PRO A O 1
ATOM 1756 N N . SER A 1 221 ? 14.652 4.937 -3.452 1.00 95.12 221 SER A N 1
ATOM 1757 C CA . SER A 1 221 ? 15.809 5.601 -4.074 1.00 95.12 221 SER A CA 1
ATOM 1758 C C . SER A 1 221 ? 16.447 4.795 -5.215 1.00 95.12 221 SER A C 1
ATOM 1760 O O . SER A 1 221 ? 17.133 5.358 -6.074 1.00 95.12 221 SER A O 1
ATOM 1762 N N . THR A 1 222 ? 16.199 3.483 -5.256 1.00 95.56 222 THR A N 1
ATOM 1763 C CA . THR A 1 222 ? 16.794 2.572 -6.244 1.00 95.56 222 THR A CA 1
ATOM 1764 C C . THR A 1 222 ? 15.856 2.248 -7.407 1.00 95.56 222 THR A C 1
ATOM 1766 O O . THR A 1 222 ? 16.336 1.899 -8.482 1.00 95.56 222 THR A O 1
ATOM 1769 N N . ILE A 1 223 ? 14.536 2.416 -7.233 1.00 96.38 223 ILE A N 1
ATOM 1770 C CA . ILE A 1 223 ? 13.488 1.983 -8.182 1.00 96.38 223 ILE A CA 1
ATOM 1771 C C . ILE A 1 223 ? 13.715 2.543 -9.589 1.00 96.38 223 ILE A C 1
ATOM 1773 O O . ILE A 1 223 ? 13.632 1.813 -10.577 1.00 96.38 223 ILE A O 1
ATOM 1777 N N . CYS A 1 224 ? 13.999 3.842 -9.670 1.00 94.62 224 CYS A N 1
ATOM 1778 C CA . CYS A 1 224 ? 14.112 4.577 -10.929 1.00 94.62 224 CYS A CA 1
ATOM 1779 C C . CYS A 1 224 ? 15.555 4.714 -11.437 1.00 94.62 224 CYS A C 1
ATOM 1781 O O . CYS A 1 224 ? 15.771 5.295 -12.496 1.00 94.62 224 CYS A O 1
ATOM 1783 N N . SER A 1 225 ? 16.542 4.230 -10.680 1.00 93.69 225 SER A N 1
ATOM 1784 C CA . SER A 1 225 ? 17.966 4.442 -10.959 1.00 93.69 225 SER A CA 1
ATOM 1785 C C . SER A 1 225 ? 18.668 3.140 -11.337 1.00 93.69 225 SER A C 1
ATOM 1787 O O . SER A 1 225 ? 19.084 2.972 -12.480 1.00 93.69 225 SER A O 1
ATOM 1789 N N . VAL A 1 226 ? 18.783 2.211 -10.389 1.00 95.44 226 VAL A N 1
ATOM 1790 C CA . VAL A 1 226 ? 19.473 0.924 -10.572 1.00 95.44 226 VAL A CA 1
ATOM 1791 C C . VAL A 1 226 ? 18.476 -0.212 -10.800 1.00 95.44 226 VAL A C 1
ATOM 1793 O O . VAL A 1 226 ? 18.720 -1.090 -11.627 1.00 95.44 226 VAL A O 1
ATOM 1796 N N . GLY A 1 227 ? 17.347 -0.182 -10.089 1.00 96.00 227 GLY A N 1
ATOM 1797 C CA . GLY A 1 227 ? 16.387 -1.279 -10.010 1.00 96.00 227 GLY A CA 1
ATOM 1798 C C . GLY A 1 227 ? 16.968 -2.528 -9.348 1.00 96.00 227 GLY A C 1
ATOM 1799 O O . GLY A 1 227 ? 18.105 -2.538 -8.875 1.00 96.00 227 GLY A O 1
ATOM 1800 N N . ARG A 1 228 ? 16.178 -3.601 -9.311 1.00 97.25 228 ARG A N 1
ATOM 1801 C CA . ARG A 1 228 ? 16.612 -4.906 -8.801 1.00 97.25 228 ARG A CA 1
ATOM 1802 C C . ARG A 1 228 ? 17.206 -5.765 -9.907 1.00 97.25 228 ARG A C 1
ATOM 1804 O O . ARG A 1 228 ? 16.785 -5.682 -11.062 1.00 97.25 228 ARG A O 1
ATOM 1811 N N . PHE A 1 229 ? 18.154 -6.626 -9.554 1.00 97.38 229 PHE A N 1
ATOM 1812 C CA . PHE A 1 229 ? 18.618 -7.698 -10.429 1.00 97.38 229 PHE A CA 1
ATOM 1813 C C . PHE A 1 229 ? 17.789 -8.969 -10.216 1.00 97.38 229 PHE A C 1
ATOM 1815 O O . PHE A 1 229 ? 17.146 -9.150 -9.180 1.00 97.38 229 PHE A O 1
ATOM 1822 N N . GLN A 1 230 ? 17.858 -9.903 -11.170 1.00 97.56 230 GLN A N 1
ATOM 1823 C CA . GLN A 1 230 ? 17.203 -11.210 -11.039 1.00 97.56 230 GLN A CA 1
ATOM 1824 C C . GLN A 1 230 ? 17.629 -11.939 -9.753 1.00 97.56 230 GLN A C 1
ATOM 1826 O O . GLN A 1 230 ? 16.794 -12.549 -9.098 1.00 97.56 230 GLN A O 1
ATOM 1831 N N . SER A 1 231 ? 18.898 -11.824 -9.346 1.00 96.81 231 SER A N 1
ATOM 1832 C CA . SER A 1 231 ? 19.395 -12.411 -8.095 1.00 96.81 231 SER A CA 1
ATOM 1833 C C . SER A 1 231 ? 18.713 -11.844 -6.850 1.00 96.81 231 SER A C 1
ATOM 1835 O O . SER A 1 231 ? 18.435 -12.596 -5.918 1.00 96.81 231 SER A O 1
ATOM 1837 N N . ASP A 1 232 ? 18.425 -10.541 -6.837 1.00 95.81 232 ASP A N 1
ATOM 1838 C CA . ASP A 1 232 ? 17.748 -9.885 -5.715 1.00 95.81 232 ASP A CA 1
ATOM 1839 C C . ASP A 1 232 ? 16.285 -10.327 -5.680 1.00 95.81 232 ASP A C 1
ATOM 1841 O O . ASP A 1 232 ? 15.769 -10.723 -4.638 1.00 95.81 232 ASP A O 1
ATOM 1845 N N . PHE A 1 233 ? 15.632 -10.369 -6.845 1.00 96.31 233 PHE A N 1
ATOM 1846 C CA . PHE A 1 233 ? 14.274 -10.890 -6.983 1.00 96.31 233 PHE A CA 1
ATOM 1847 C C . PHE A 1 233 ? 14.161 -12.363 -6.550 1.00 96.31 233 PHE A C 1
ATOM 1849 O O . PHE A 1 233 ? 13.209 -12.753 -5.870 1.00 96.31 233 PHE A O 1
ATOM 1856 N N . ASP A 1 234 ? 15.145 -13.195 -6.887 1.00 95.50 234 ASP A N 1
ATOM 1857 C CA . ASP A 1 234 ? 15.173 -14.606 -6.502 1.00 95.50 234 ASP A CA 1
ATOM 1858 C C . ASP A 1 234 ? 15.401 -14.795 -4.998 1.00 95.50 234 ASP A C 1
ATOM 1860 O O . ASP A 1 234 ? 14.879 -15.753 -4.420 1.00 95.50 234 ASP A O 1
ATOM 1864 N N . LEU A 1 235 ? 16.124 -13.885 -4.345 1.00 94.44 235 LEU A N 1
ATOM 1865 C CA . LEU A 1 235 ? 16.374 -13.928 -2.906 1.00 94.44 235 LEU A CA 1
ATOM 1866 C C . LEU A 1 235 ? 15.200 -13.357 -2.096 1.00 94.44 235 LEU A C 1
ATOM 1868 O O . LEU A 1 235 ? 14.714 -13.997 -1.166 1.00 94.44 235 LEU A O 1
ATOM 1872 N N . GLU A 1 236 ? 14.729 -12.171 -2.466 1.00 94.81 236 GLU A N 1
ATOM 1873 C CA . GLU A 1 236 ? 13.783 -11.352 -1.696 1.00 94.81 236 GLU A CA 1
ATOM 1874 C C . GLU A 1 236 ? 12.326 -11.590 -2.115 1.00 94.81 236 GLU A C 1
ATOM 1876 O O . GLU A 1 236 ? 11.388 -11.405 -1.339 1.00 94.81 236 GLU A O 1
ATOM 1881 N N . GLY A 1 237 ? 12.115 -12.047 -3.351 1.00 96.44 237 GLY A N 1
ATOM 1882 C CA . GLY A 1 237 ? 10.794 -12.224 -3.936 1.00 96.44 237 GLY A CA 1
ATOM 1883 C C . GLY A 1 237 ? 10.148 -10.882 -4.264 1.00 96.44 237 GLY A C 1
ATOM 1884 O O . GLY A 1 237 ? 10.668 -10.095 -5.056 1.00 96.44 237 GLY A O 1
ATOM 1885 N N . THR A 1 238 ? 8.983 -10.617 -3.679 1.00 97.75 238 THR A N 1
ATOM 1886 C CA . THR A 1 238 ? 8.221 -9.388 -3.923 1.00 97.75 238 THR A CA 1
ATOM 1887 C C . THR A 1 238 ? 8.986 -8.146 -3.468 1.00 97.75 238 THR A C 1
ATOM 1889 O O . THR A 1 238 ? 8.892 -7.125 -4.143 1.00 97.75 238 THR A O 1
ATOM 1892 N N . GLY A 1 239 ? 9.806 -8.237 -2.417 1.00 96.94 239 GLY A N 1
ATOM 1893 C CA . GLY A 1 239 ? 10.580 -7.096 -1.939 1.00 96.94 239 GLY A CA 1
ATOM 1894 C C . GLY A 1 239 ? 11.445 -7.370 -0.712 1.00 96.94 239 GLY A C 1
ATOM 1895 O O . GLY A 1 239 ? 11.331 -8.418 -0.084 1.00 96.94 239 GLY A O 1
ATOM 1896 N N . SER A 1 240 ? 12.293 -6.399 -0.372 1.00 95.88 240 SER A N 1
ATOM 1897 C CA . SER A 1 240 ? 13.215 -6.418 0.776 1.00 95.88 240 SER A CA 1
ATOM 1898 C C . SER A 1 240 ? 12.672 -5.707 2.021 1.00 95.88 240 SER A C 1
ATOM 1900 O O . SER A 1 240 ? 13.291 -5.727 3.092 1.00 95.88 240 SER A O 1
ATOM 1902 N N . GLY A 1 241 ? 11.520 -5.050 1.902 1.00 97.19 241 GLY A N 1
ATOM 1903 C CA . GLY A 1 241 ? 10.856 -4.358 2.999 1.00 97.19 241 GLY A CA 1
ATOM 1904 C C . GLY A 1 241 ? 9.598 -3.633 2.547 1.00 97.19 241 GLY A C 1
ATOM 1905 O O . GLY A 1 241 ? 9.253 -3.659 1.375 1.00 97.19 241 GLY A O 1
ATOM 1906 N N . LEU A 1 242 ? 8.906 -2.981 3.480 1.00 98.56 242 LEU A N 1
ATOM 1907 C CA . LEU A 1 242 ? 7.742 -2.148 3.182 1.00 98.56 242 LEU A CA 1
ATOM 1908 C C . LEU A 1 242 ? 8.057 -0.698 3.549 1.00 98.56 242 LEU A C 1
ATOM 1910 O O . LEU A 1 242 ? 8.425 -0.410 4.689 1.00 98.56 242 LEU A O 1
ATOM 1914 N N . TRP A 1 243 ? 7.895 0.211 2.595 1.00 98.44 243 TRP A N 1
ATOM 1915 C CA . TRP A 1 243 ? 8.021 1.652 2.790 1.00 98.44 243 TRP A CA 1
ATOM 1916 C C . TRP A 1 243 ? 6.704 2.314 2.416 1.00 98.44 243 TRP A C 1
ATOM 1918 O O . TRP A 1 243 ? 6.271 2.227 1.272 1.00 98.44 243 TRP A O 1
ATOM 1928 N N . LEU A 1 244 ? 6.068 2.984 3.370 1.00 98.06 244 LEU A N 1
ATOM 1929 C CA . LEU A 1 244 ? 4.869 3.772 3.105 1.00 98.06 244 LEU A CA 1
ATOM 1930 C C . LEU A 1 244 ? 5.283 5.188 2.738 1.00 98.06 244 LEU A C 1
ATOM 1932 O O . LEU A 1 244 ? 6.068 5.796 3.465 1.00 98.06 244 LEU A O 1
ATOM 1936 N N . GLN A 1 245 ? 4.753 5.723 1.645 1.00 97.00 245 GLN A N 1
ATOM 1937 C CA . GLN A 1 245 ? 4.932 7.132 1.326 1.00 97.00 245 GLN A CA 1
ATOM 1938 C C . GLN A 1 245 ? 4.094 7.977 2.284 1.00 97.00 245 GLN A C 1
ATOM 1940 O O . GLN A 1 245 ? 2.870 7.904 2.287 1.00 97.00 245 GLN A O 1
ATOM 1945 N N . THR A 1 246 ? 4.770 8.762 3.115 1.00 94.88 246 THR A N 1
ATOM 1946 C CA . THR A 1 246 ? 4.178 9.575 4.186 1.00 94.88 246 THR A CA 1
ATOM 1947 C C . THR A 1 246 ? 4.377 11.069 3.959 1.00 94.88 246 THR A C 1
ATOM 1949 O O . THR A 1 246 ? 4.071 11.865 4.838 1.00 94.88 246 THR A O 1
ATOM 1952 N N . GLY A 1 247 ? 4.852 11.473 2.779 1.00 92.88 247 GLY A N 1
ATOM 1953 C CA . GLY A 1 247 ? 4.941 12.868 2.358 1.00 92.88 247 GLY A CA 1
ATOM 1954 C C . GLY A 1 247 ? 4.639 13.060 0.875 1.00 92.88 247 GLY A C 1
ATOM 1955 O O . GLY A 1 247 ? 4.387 12.107 0.139 1.00 92.88 247 GLY A O 1
ATOM 1956 N N . SER A 1 248 ? 4.683 14.318 0.437 1.00 90.12 248 SER A N 1
ATOM 1957 C CA . SER A 1 248 ? 4.349 14.704 -0.940 1.00 90.12 248 SER A CA 1
ATOM 1958 C C . SER A 1 248 ? 5.338 14.198 -1.992 1.00 90.12 248 SER A C 1
ATOM 1960 O O . SER A 1 248 ? 4.989 14.160 -3.166 1.00 90.12 248 SER A O 1
ATOM 1962 N N . TYR A 1 249 ? 6.552 13.814 -1.586 1.00 91.12 249 TYR A N 1
ATOM 1963 C CA . TYR A 1 249 ? 7.598 13.328 -2.484 1.00 91.12 249 TYR A CA 1
ATOM 1964 C C . TYR A 1 249 ? 7.884 11.836 -2.258 1.00 91.12 249 TYR A C 1
ATOM 1966 O O . TYR A 1 249 ? 7.800 11.364 -1.120 1.00 91.12 249 TYR A O 1
ATOM 1974 N N . PRO A 1 250 ? 8.321 11.097 -3.296 1.00 91.00 250 PRO A N 1
ATOM 1975 C CA . PRO A 1 250 ? 8.635 9.667 -3.198 1.00 91.00 250 PRO A CA 1
ATOM 1976 C C . PRO A 1 250 ? 9.763 9.323 -2.217 1.00 91.00 250 PRO A C 1
ATOM 1978 O O . PRO A 1 250 ? 9.879 8.177 -1.793 1.00 91.00 250 PRO A O 1
ATOM 1981 N N . SER A 1 251 ? 10.607 10.290 -1.850 1.00 91.94 251 SER A N 1
ATOM 1982 C CA . SER A 1 251 ? 11.664 10.120 -0.845 1.00 91.94 251 SER A CA 1
ATOM 1983 C C . SER A 1 251 ? 11.160 10.256 0.597 1.00 91.94 251 SER A C 1
ATOM 1985 O O . SER A 1 251 ? 11.837 9.810 1.524 1.00 91.94 251 SER A O 1
ATOM 1987 N N . ASN A 1 252 ? 9.979 10.846 0.813 1.00 95.31 252 ASN A N 1
ATOM 1988 C CA . ASN A 1 252 ? 9.357 10.959 2.127 1.00 95.31 252 ASN A CA 1
ATOM 1989 C C . ASN A 1 252 ? 8.612 9.666 2.456 1.00 95.31 252 ASN A C 1
ATOM 1991 O O . ASN A 1 252 ? 7.402 9.550 2.252 1.00 95.31 252 ASN A O 1
ATOM 1995 N N . VAL A 1 253 ? 9.362 8.690 2.959 1.00 96.75 253 VAL A N 1
ATOM 1996 C CA . VAL A 1 253 ? 8.838 7.372 3.308 1.00 96.75 253 VAL A CA 1
ATOM 1997 C C . VAL A 1 253 ? 9.091 7.003 4.760 1.00 96.75 253 VAL A C 1
ATOM 1999 O O . VAL A 1 253 ? 10.102 7.363 5.362 1.00 96.75 253 VAL A O 1
ATOM 2002 N N . THR A 1 254 ? 8.190 6.194 5.301 1.00 97.25 254 THR A N 1
ATOM 2003 C CA . THR A 1 254 ? 8.354 5.515 6.581 1.00 97.25 254 THR A CA 1
ATOM 2004 C C . THR A 1 254 ? 8.549 4.028 6.325 1.00 97.25 254 THR A C 1
ATOM 2006 O O . THR A 1 254 ? 7.675 3.365 5.764 1.00 97.25 254 THR A O 1
ATOM 2009 N N . ARG A 1 255 ? 9.701 3.489 6.739 1.00 97.62 255 ARG A N 1
ATOM 2010 C CA . ARG A 1 255 ? 9.971 2.050 6.658 1.00 97.62 255 ARG A CA 1
ATOM 2011 C C . ARG A 1 255 ? 9.238 1.320 7.778 1.00 97.62 255 ARG A C 1
ATOM 2013 O O . ARG A 1 255 ? 9.398 1.661 8.948 1.00 97.62 255 ARG A O 1
ATOM 2020 N N . ILE A 1 256 ? 8.481 0.295 7.417 1.00 98.12 256 ILE A N 1
ATOM 2021 C CA . ILE A 1 256 ? 7.736 -0.532 8.359 1.00 98.12 256 ILE A CA 1
ATOM 2022 C C . ILE A 1 256 ? 8.647 -1.624 8.934 1.00 98.12 256 ILE A C 1
ATOM 2024 O O . ILE A 1 256 ? 9.429 -2.228 8.188 1.00 98.12 256 ILE A O 1
ATOM 2028 N N . PRO A 1 257 ? 8.586 -1.892 10.252 1.00 97.31 257 PRO A N 1
ATOM 2029 C CA . PRO A 1 257 ? 9.351 -2.973 10.852 1.00 97.31 257 PRO A CA 1
ATOM 2030 C C . PRO A 1 257 ? 8.959 -4.332 10.271 1.00 97.31 257 PRO A C 1
ATOM 2032 O O . PRO A 1 257 ? 7.786 -4.680 10.200 1.00 97.31 257 PRO A O 1
ATOM 2035 N N . MET A 1 258 ? 9.949 -5.137 9.893 1.00 96.12 258 MET A N 1
ATOM 2036 C CA . MET A 1 258 ? 9.687 -6.482 9.368 1.00 96.12 258 MET A CA 1
ATOM 2037 C C . MET A 1 258 ? 9.299 -7.477 10.466 1.00 96.12 258 MET A C 1
ATOM 2039 O O . MET A 1 258 ? 8.686 -8.496 10.171 1.00 96.12 258 MET A O 1
ATOM 2043 N N . GLN A 1 259 ? 9.674 -7.193 11.716 1.00 96.69 259 GLN A N 1
ATOM 2044 C CA . GLN A 1 259 ? 9.367 -8.019 12.879 1.00 96.69 259 GLN A CA 1
ATOM 2045 C C . GLN A 1 259 ? 8.317 -7.320 13.742 1.00 96.69 259 GLN A C 1
ATOM 2047 O O . GLN A 1 259 ? 8.468 -6.143 14.066 1.00 96.69 259 GLN A O 1
ATOM 2052 N N . GLU A 1 260 ? 7.288 -8.057 14.148 1.00 97.19 260 GLU A N 1
ATOM 2053 C CA . GLU A 1 260 ? 6.181 -7.571 14.981 1.00 97.19 260 GLU A CA 1
ATOM 2054 C C . GLU A 1 260 ? 6.686 -7.007 16.313 1.00 97.19 260 GLU A C 1
ATOM 2056 O O . GLU A 1 260 ? 6.234 -5.966 16.773 1.00 97.19 260 GLU A O 1
ATOM 2061 N N . SER A 1 261 ? 7.719 -7.630 16.889 1.00 97.06 261 SER A N 1
ATOM 2062 C CA . SER A 1 261 ? 8.356 -7.193 18.139 1.00 97.06 261 SER A CA 1
ATOM 2063 C C . SER A 1 261 ? 9.006 -5.806 18.071 1.00 97.06 261 SER A C 1
ATOM 2065 O O . SER A 1 261 ? 9.389 -5.254 19.101 1.00 97.06 261 SER A O 1
ATOM 2067 N N . GLN A 1 262 ? 9.162 -5.252 16.868 1.00 97.38 262 GLN A N 1
ATOM 2068 C CA . GLN A 1 262 ? 9.699 -3.916 16.621 1.00 97.38 262 GLN A CA 1
ATOM 2069 C C . GLN A 1 262 ? 8.600 -2.892 16.305 1.00 97.38 262 GLN A C 1
ATOM 2071 O O . GLN A 1 262 ? 8.907 -1.722 16.072 1.00 97.38 262 GLN A O 1
ATOM 2076 N N . VAL A 1 263 ? 7.333 -3.311 16.274 1.00 97.19 263 VAL A N 1
ATOM 2077 C CA . VAL A 1 263 ? 6.194 -2.412 16.099 1.00 97.19 263 VAL A CA 1
ATOM 2078 C C . VAL A 1 263 ? 5.969 -1.662 17.405 1.00 97.19 263 VAL A C 1
ATOM 2080 O O . VAL A 1 263 ? 5.744 -2.253 18.457 1.00 97.19 263 VAL A O 1
ATOM 2083 N N . GLY A 1 264 ? 6.056 -0.339 17.332 1.00 94.75 264 GLY A N 1
ATOM 2084 C CA . GLY A 1 264 ? 5.805 0.556 18.454 1.00 94.75 264 GLY A CA 1
ATOM 2085 C C . GLY A 1 264 ? 4.799 1.640 18.091 1.00 94.75 264 GLY A C 1
ATOM 2086 O O . GLY A 1 264 ? 4.193 1.623 17.019 1.00 94.75 264 GLY A O 1
ATOM 2087 N N . ALA A 1 265 ? 4.654 2.622 18.979 1.00 94.06 265 ALA A N 1
ATOM 2088 C CA . ALA A 1 265 ? 3.833 3.796 18.711 1.00 94.06 265 ALA A CA 1
ATOM 2089 C C . ALA A 1 265 ? 4.242 4.482 17.383 1.00 94.06 265 ALA A C 1
ATOM 2091 O O . ALA A 1 265 ? 5.432 4.518 17.058 1.00 94.06 265 ALA A O 1
ATOM 2092 N N . PRO A 1 266 ? 3.285 5.037 16.618 1.00 95.44 266 PRO A N 1
ATOM 2093 C CA . PRO A 1 266 ? 1.866 5.200 16.950 1.00 95.44 266 PRO A CA 1
ATOM 2094 C C . PRO A 1 266 ? 0.970 4.034 16.483 1.00 95.44 266 PRO A C 1
ATOM 2096 O O . PRO A 1 266 ? -0.244 4.201 16.385 1.00 95.44 266 PRO A O 1
ATOM 2099 N N . TRP A 1 267 ? 1.524 2.861 16.167 1.00 97.81 267 TRP A N 1
ATOM 2100 C CA . TRP A 1 267 ? 0.718 1.705 15.776 1.00 97.81 267 TRP A CA 1
ATOM 2101 C C . TRP A 1 267 ? -0.045 1.139 16.974 1.00 97.81 267 TRP A C 1
ATOM 2103 O O . TRP A 1 267 ? 0.531 0.845 18.020 1.00 97.81 267 TRP A O 1
ATOM 2113 N N . VAL A 1 268 ? -1.352 0.978 16.804 1.00 97.88 268 VAL A N 1
ATOM 2114 C CA . VAL A 1 268 ? -2.269 0.432 17.800 1.00 97.88 268 VAL A CA 1
ATOM 2115 C C . VAL A 1 268 ? -2.550 -1.019 17.450 1.00 97.88 268 VAL A C 1
ATOM 2117 O O . VAL A 1 268 ? -3.025 -1.336 16.359 1.00 97.88 268 VAL A O 1
ATOM 2120 N N . GLU A 1 269 ? -2.245 -1.905 18.390 1.00 97.88 269 GLU A N 1
ATOM 2121 C CA . GLU A 1 269 ? -2.432 -3.340 18.229 1.00 97.88 269 GLU A CA 1
ATOM 2122 C C . GLU A 1 269 ? -3.918 -3.692 18.072 1.00 97.88 269 GLU A C 1
ATOM 2124 O O . GLU A 1 269 ? -4.755 -3.421 18.936 1.00 97.88 269 GLU A O 1
ATOM 2129 N N . GLY A 1 270 ? -4.247 -4.324 16.952 1.00 97.19 270 GLY A N 1
ATOM 2130 C CA . GLY A 1 270 ? -5.549 -4.899 16.661 1.00 97.19 270 GLY A CA 1
ATOM 2131 C C . GLY A 1 270 ? -5.646 -6.367 17.075 1.00 97.19 270 GLY A C 1
ATOM 2132 O O . GLY A 1 270 ? -4.872 -6.901 17.879 1.00 97.19 270 GLY A O 1
ATOM 2133 N N . ARG A 1 271 ? -6.636 -7.051 16.508 1.00 97.00 271 ARG A N 1
ATOM 2134 C CA . ARG A 1 271 ? -6.865 -8.474 16.767 1.00 97.00 271 ARG A CA 1
ATOM 2135 C C . ARG A 1 271 ? -6.265 -9.344 15.674 1.00 97.00 271 ARG A C 1
ATOM 2137 O O . ARG A 1 271 ? -5.985 -8.905 14.559 1.00 97.00 271 ARG A O 1
ATOM 2144 N N . CYS A 1 272 ? -6.040 -10.596 16.047 1.00 95.88 272 CYS A N 1
ATOM 2145 C CA . CYS A 1 272 ? -5.735 -11.644 15.095 1.00 95.88 272 CYS A CA 1
ATOM 2146 C C . CYS A 1 272 ? -7.013 -12.033 14.354 1.00 95.88 272 CYS A C 1
ATOM 2148 O O . CYS A 1 272 ? -7.999 -12.402 14.996 1.00 95.88 272 CYS A O 1
ATOM 2150 N N . PHE A 1 273 ? -6.974 -11.989 13.026 1.00 94.06 273 PHE A N 1
ATOM 2151 C CA . PHE A 1 273 ? -8.044 -12.506 12.186 1.00 94.06 273 PHE A CA 1
ATOM 2152 C C . PHE A 1 273 ? -7.493 -13.678 11.354 1.00 94.06 273 PHE A C 1
ATOM 2154 O O . PHE A 1 273 ? -6.532 -13.477 10.602 1.00 94.06 273 PHE A O 1
ATOM 2161 N N . PRO A 1 274 ? -8.069 -14.893 11.463 1.00 90.88 274 PRO A N 1
ATOM 2162 C CA . PRO A 1 274 ? -7.610 -16.053 10.701 1.00 90.88 274 PRO A CA 1
ATOM 2163 C C . PRO A 1 274 ? -7.545 -15.757 9.203 1.00 90.88 274 PRO A C 1
ATOM 2165 O O . PRO A 1 274 ? -8.458 -15.148 8.658 1.00 90.88 274 PRO A O 1
ATOM 2168 N N . VAL A 1 275 ? -6.488 -16.203 8.531 1.00 90.50 275 VAL A N 1
ATOM 2169 C CA . VAL A 1 275 ? -6.167 -15.956 7.113 1.00 90.50 275 VAL A CA 1
ATOM 2170 C C . VAL A 1 275 ? -5.649 -14.537 6.801 1.00 90.50 275 VAL A C 1
ATOM 2172 O O . VAL A 1 275 ? -4.905 -14.350 5.835 1.00 90.50 275 VAL A O 1
ATOM 2175 N N . MET A 1 276 ? -5.945 -13.530 7.624 1.00 93.00 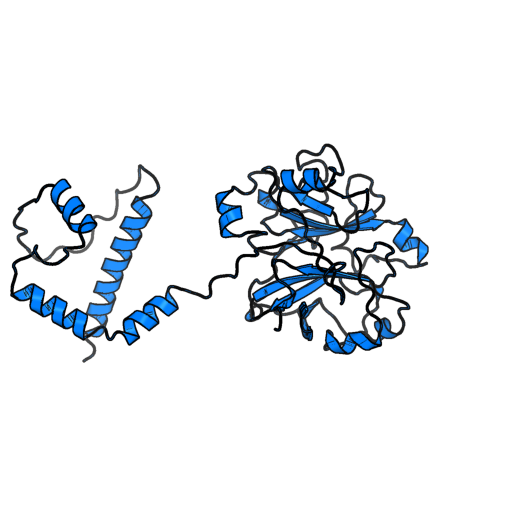276 MET A N 1
ATOM 2176 C CA . MET A 1 276 ? -5.406 -12.175 7.431 1.00 93.00 276 MET A CA 1
ATOM 2177 C C . MET A 1 276 ? -4.086 -11.969 8.176 1.00 93.00 276 MET A C 1
ATOM 2179 O O . MET A 1 276 ? -3.118 -11.491 7.591 1.00 93.00 276 MET A O 1
ATOM 2183 N N . GLY A 1 277 ? -4.053 -12.360 9.453 1.00 94.81 277 GLY A N 1
ATOM 2184 C CA . GLY A 1 277 ? -2.959 -12.083 10.379 1.00 94.81 277 GLY A CA 1
ATOM 2185 C C . GLY A 1 277 ? -3.354 -11.126 11.508 1.00 94.81 277 GLY A C 1
ATOM 2186 O O . GLY A 1 277 ? -4.528 -10.802 11.732 1.00 94.81 277 GLY A O 1
ATOM 2187 N N . LYS A 1 278 ? -2.344 -10.705 12.264 1.00 97.56 278 LYS A N 1
ATOM 2188 C CA . LYS A 1 278 ? -2.442 -9.774 13.383 1.00 97.56 278 LYS A CA 1
ATOM 2189 C C . LYS A 1 278 ? -2.449 -8.342 12.862 1.00 97.56 278 LYS A C 1
ATOM 2191 O O . LYS A 1 278 ? -1.461 -7.897 12.284 1.00 97.56 278 LYS A O 1
ATOM 2196 N N . HIS A 1 279 ? -3.554 -7.635 13.077 1.00 97.88 279 HIS A N 1
ATOM 2197 C CA . HIS A 1 279 ? -3.723 -6.266 12.597 1.00 97.88 279 HIS A CA 1
ATOM 2198 C C . HIS A 1 279 ? -3.013 -5.249 13.485 1.00 97.88 279 HIS A C 1
ATOM 2200 O O . HIS A 1 279 ? -3.045 -5.365 14.709 1.00 97.88 279 HIS A O 1
ATOM 2206 N N . TYR A 1 280 ? -2.473 -4.202 12.867 1.00 98.44 280 TYR A N 1
ATOM 2207 C CA . TYR A 1 280 ? -2.035 -2.978 13.534 1.00 98.44 280 TYR A CA 1
ATOM 2208 C C . TYR A 1 280 ? -2.568 -1.762 12.786 1.00 98.44 280 TYR A C 1
ATOM 2210 O O . TYR A 1 280 ? -2.366 -1.634 11.579 1.00 98.44 280 TYR A O 1
ATOM 2218 N N . TRP A 1 281 ? -3.217 -0.861 13.514 1.00 97.44 281 TRP A N 1
ATOM 2219 C CA . TRP A 1 281 ? -3.888 0.314 12.965 1.00 97.44 281 TRP A CA 1
ATOM 2220 C C . TRP A 1 281 ? -3.133 1.580 13.358 1.00 97.44 281 TRP A C 1
ATOM 2222 O O . TRP A 1 281 ? -2.721 1.730 14.508 1.00 97.44 281 TRP A O 1
ATOM 2232 N N . TYR A 1 282 ? -2.907 2.493 12.419 1.00 95.56 282 TYR A N 1
ATOM 2233 C CA . TYR A 1 282 ? -2.114 3.687 12.703 1.00 95.56 282 TYR A CA 1
ATOM 2234 C C . TYR A 1 282 ? -2.911 4.693 13.546 1.00 95.56 282 TYR A C 1
ATOM 2236 O O . TYR A 1 282 ? -3.990 5.123 13.143 1.00 95.56 282 TYR A O 1
ATOM 2244 N N . ASN A 1 283 ? -2.374 5.070 14.711 1.00 94.69 283 ASN A N 1
ATOM 2245 C CA . ASN A 1 283 ? -2.876 6.131 15.592 1.00 94.69 283 ASN A CA 1
ATOM 2246 C C . ASN A 1 283 ? -4.394 6.089 15.871 1.00 94.69 283 ASN A C 1
ATOM 2248 O O . ASN A 1 283 ? -5.063 7.118 15.958 1.00 94.69 283 ASN A O 1
ATOM 2252 N N . THR A 1 284 ? -4.965 4.888 15.963 1.00 94.94 284 THR A N 1
ATOM 2253 C CA . THR A 1 284 ? -6.414 4.713 16.093 1.00 94.94 284 THR A CA 1
ATOM 2254 C C . THR A 1 284 ? -6.873 4.975 17.522 1.00 94.94 284 THR A C 1
ATOM 2256 O O . THR A 1 284 ? -6.346 4.400 18.474 1.00 94.94 284 THR A O 1
ATOM 2259 N N . THR A 1 285 ? -7.896 5.812 17.685 1.00 96.12 285 THR A N 1
ATOM 2260 C CA . THR A 1 285 ? -8.500 6.101 18.991 1.00 96.12 285 THR A CA 1
ATOM 2261 C C . THR A 1 285 ? -10.012 5.934 18.926 1.00 96.12 285 THR A C 1
ATOM 2263 O O . THR A 1 285 ? -10.611 5.977 17.856 1.00 96.12 285 THR A O 1
ATOM 2266 N N . LYS A 1 286 ? -10.653 5.740 20.081 1.00 96.31 286 LYS A N 1
ATOM 2267 C CA . LYS A 1 286 ? -12.107 5.554 20.144 1.00 96.31 286 LYS A CA 1
ATOM 2268 C C . LYS A 1 286 ? -12.881 6.794 19.667 1.00 96.31 286 LYS A C 1
ATOM 2270 O O . LYS A 1 286 ? -13.923 6.659 19.040 1.00 96.31 286 LYS A O 1
ATOM 2275 N N . THR A 1 287 ? -12.358 7.986 19.946 1.00 95.81 287 THR A N 1
ATOM 2276 C CA . THR A 1 287 ? -13.030 9.273 19.712 1.00 95.81 287 THR A CA 1
ATOM 2277 C C . THR A 1 287 ? -12.535 10.006 18.463 1.00 95.81 287 THR A C 1
ATOM 2279 O O . THR A 1 287 ? -12.796 11.199 18.334 1.00 95.81 287 THR A O 1
ATOM 2282 N N . MET A 1 288 ? -11.772 9.351 17.580 1.00 92.81 288 MET A N 1
ATOM 2283 C CA . MET A 1 288 ? -11.309 9.992 16.345 1.00 92.81 288 MET A CA 1
ATOM 2284 C C . MET A 1 288 ? -12.452 10.211 15.350 1.00 92.81 288 MET A C 1
ATOM 2286 O O . MET A 1 288 ? -13.427 9.456 15.334 1.00 92.81 288 MET A O 1
ATOM 2290 N N . ASP A 1 289 ? -12.289 11.213 14.489 1.00 91.19 289 ASP A N 1
ATOM 2291 C CA . ASP A 1 289 ? -13.146 11.400 13.323 1.00 91.19 289 ASP A CA 1
ATOM 2292 C C . ASP A 1 289 ? -12.891 10.282 12.296 1.00 91.19 289 ASP A C 1
ATOM 2294 O O . ASP A 1 289 ? -11.757 9.835 12.096 1.00 91.19 289 ASP A O 1
ATOM 2298 N N . CYS A 1 290 ? -13.944 9.819 11.625 1.00 88.44 290 CYS A N 1
ATOM 2299 C CA . CYS A 1 290 ? -13.849 8.754 10.625 1.00 88.44 290 CYS A CA 1
ATOM 2300 C C . CYS A 1 290 ? -13.007 9.143 9.419 1.00 88.44 290 CYS A C 1
ATOM 2302 O O . CYS A 1 290 ? -12.372 8.289 8.802 1.00 88.44 290 CYS A O 1
ATOM 2304 N N . TYR A 1 291 ? -12.970 10.432 9.112 1.00 88.25 291 TYR A N 1
ATOM 2305 C CA . TYR A 1 291 ? -12.193 10.991 8.021 1.00 88.25 291 TYR A CA 1
ATOM 2306 C C . TYR A 1 291 ? -10.754 11.306 8.423 1.00 88.25 291 TYR A C 1
ATOM 2308 O O . TYR A 1 291 ? -9.949 11.595 7.542 1.00 88.25 291 TYR A O 1
ATOM 2316 N N . ASP A 1 292 ? -10.421 11.167 9.711 1.00 90.31 292 ASP A N 1
ATOM 2317 C CA . ASP A 1 292 ? -9.057 11.246 10.236 1.00 90.31 292 ASP A CA 1
ATOM 2318 C C . ASP A 1 292 ? -8.373 9.864 10.323 1.00 90.31 292 ASP A C 1
ATOM 2320 O O . ASP A 1 292 ? -7.212 9.750 10.729 1.00 90.31 292 ASP A O 1
ATOM 2324 N N . VAL A 1 293 ? -9.065 8.789 9.916 1.00 88.31 293 VAL A N 1
ATOM 2325 C CA . VAL A 1 293 ? -8.476 7.447 9.823 1.00 88.31 293 VAL A CA 1
ATOM 2326 C C . VAL A 1 293 ? -7.375 7.448 8.764 1.00 88.31 293 VAL A C 1
ATOM 2328 O O . VAL A 1 293 ? -7.611 7.684 7.576 1.00 88.31 293 VAL A O 1
ATOM 2331 N N . THR A 1 294 ? -6.149 7.161 9.207 1.00 91.44 294 THR A N 1
ATOM 2332 C CA . THR A 1 294 ? -5.006 6.986 8.307 1.00 91.44 294 THR A CA 1
ATOM 2333 C C . THR A 1 294 ? -5.242 5.738 7.457 1.00 91.44 294 THR A C 1
ATOM 2335 O O . THR A 1 294 ? -5.569 4.688 8.016 1.00 91.44 294 THR A O 1
ATOM 2338 N N . PRO A 1 295 ? -5.068 5.801 6.126 1.00 94.25 295 PRO A N 1
ATOM 2339 C CA . PRO A 1 295 ? -5.621 4.801 5.221 1.00 94.25 295 PRO A CA 1
ATOM 2340 C C . PRO A 1 295 ? -4.777 3.526 5.116 1.00 94.25 295 PRO A C 1
ATOM 2342 O O . PRO A 1 295 ? -4.667 2.949 4.038 1.00 94.25 295 PRO A O 1
ATOM 2345 N N . VAL A 1 296 ? -4.140 3.090 6.205 1.00 96.56 296 VAL A N 1
ATOM 2346 C CA . VAL A 1 296 ? -3.243 1.934 6.218 1.00 96.56 296 VAL A CA 1
ATOM 2347 C C . VAL A 1 296 ? -3.351 1.131 7.509 1.00 96.56 296 VAL A C 1
ATOM 2349 O O . VAL A 1 296 ? -3.441 1.679 8.608 1.00 96.56 296 VAL A O 1
ATOM 2352 N N . PHE A 1 297 ? -3.265 -0.186 7.367 1.00 97.88 297 PHE A N 1
ATOM 2353 C CA . PHE A 1 297 ? -3.052 -1.121 8.466 1.00 97.88 297 PHE A CA 1
ATOM 2354 C C . PHE A 1 297 ? -1.968 -2.133 8.098 1.00 97.88 297 PHE A C 1
ATOM 2356 O O . PHE A 1 297 ? -1.752 -2.437 6.924 1.00 97.88 297 PHE A O 1
ATOM 2363 N N . LEU A 1 298 ? -1.268 -2.648 9.105 1.00 98.44 298 LEU A N 1
ATOM 2364 C CA . LEU A 1 298 ? -0.232 -3.670 8.943 1.00 98.44 298 LEU A CA 1
ATOM 2365 C C . LEU A 1 298 ? -0.759 -5.032 9.373 1.00 98.44 298 LEU A C 1
ATOM 2367 O O . LEU A 1 298 ? -1.651 -5.113 10.220 1.00 98.44 298 LEU A O 1
ATOM 2371 N N . LEU A 1 299 ? -0.169 -6.088 8.819 1.00 97.94 299 LEU A N 1
ATOM 2372 C CA . LEU A 1 299 ? -0.510 -7.465 9.141 1.00 97.94 299 LEU A CA 1
ATOM 2373 C C . LEU A 1 299 ? 0.756 -8.283 9.393 1.00 97.94 299 LEU A C 1
ATOM 2375 O O . LEU A 1 299 ? 1.650 -8.358 8.545 1.00 97.94 299 LEU A O 1
ATOM 2379 N N . TYR A 1 300 ? 0.805 -8.911 10.564 1.00 97.31 300 TYR A N 1
ATOM 2380 C CA . TYR A 1 300 ? 1.882 -9.816 10.953 1.00 97.31 300 TYR A CA 1
ATOM 2381 C C . TYR A 1 300 ? 1.362 -11.247 11.090 1.00 97.31 300 TYR A C 1
ATOM 2383 O O . TYR A 1 300 ? 0.218 -11.480 11.480 1.00 97.31 300 TYR A O 1
ATOM 2391 N N . ASN A 1 301 ? 2.211 -12.221 10.780 1.00 95.94 301 ASN A N 1
ATOM 2392 C CA . ASN A 1 301 ? 1.923 -13.641 10.952 1.00 95.94 301 ASN A CA 1
ATOM 2393 C C . ASN A 1 301 ? 3.172 -14.356 11.465 1.00 95.94 301 ASN A C 1
ATOM 2395 O O . ASN A 1 301 ? 4.241 -14.223 10.863 1.00 95.94 301 ASN A O 1
ATOM 2399 N N . GLY A 1 302 ? 3.066 -15.091 12.577 1.00 93.62 302 GLY A N 1
ATOM 2400 C CA . GLY A 1 302 ? 4.230 -15.703 13.218 1.00 93.62 302 GLY A CA 1
ATOM 2401 C C . GLY A 1 302 ? 5.319 -14.686 13.586 1.00 93.62 302 GLY A C 1
ATOM 2402 O O . GLY A 1 302 ? 6.507 -14.989 13.476 1.00 93.62 302 GLY A O 1
ATOM 2403 N N . GLY A 1 303 ? 4.929 -13.458 13.946 1.00 95.00 303 GLY A N 1
ATOM 2404 C CA . GLY A 1 303 ? 5.849 -12.369 14.274 1.00 95.00 303 GLY A CA 1
ATOM 2405 C C . GLY A 1 303 ? 6.489 -11.652 13.082 1.00 95.00 303 GLY A C 1
ATOM 2406 O O . GLY A 1 303 ? 7.280 -10.739 13.307 1.00 95.00 303 GLY A O 1
ATOM 2407 N N . GLN A 1 304 ? 6.178 -12.015 11.830 1.00 95.56 304 GLN A N 1
ATOM 2408 C CA . GLN A 1 304 ? 6.770 -11.405 10.630 1.00 95.56 304 GLN A CA 1
ATOM 2409 C C . GLN A 1 304 ? 5.740 -10.630 9.807 1.00 95.56 304 GLN A C 1
ATOM 2411 O O . GLN A 1 304 ? 4.616 -11.095 9.619 1.00 95.56 304 GLN A O 1
ATOM 2416 N N . LEU A 1 305 ? 6.143 -9.474 9.273 1.00 96.94 305 LEU A N 1
ATOM 2417 C CA . LEU A 1 305 ? 5.337 -8.692 8.338 1.00 96.94 305 LEU A CA 1
ATOM 2418 C C . LEU A 1 305 ? 5.124 -9.513 7.064 1.00 96.94 305 LEU A C 1
ATOM 2420 O O . LEU A 1 305 ? 6.074 -9.790 6.326 1.00 96.94 305 LEU A O 1
ATOM 2424 N N . ASN A 1 306 ? 3.883 -9.904 6.801 1.00 95.31 306 ASN A N 1
ATOM 2425 C CA . ASN A 1 306 ? 3.529 -10.747 5.658 1.00 95.31 306 ASN A CA 1
ATOM 2426 C C . ASN A 1 306 ? 2.440 -10.125 4.774 1.00 95.31 306 ASN A C 1
ATOM 2428 O O . ASN A 1 306 ? 2.197 -10.613 3.667 1.00 95.31 306 ASN A O 1
ATOM 2432 N N . ALA A 1 307 ? 1.779 -9.073 5.251 1.00 97.56 307 ALA A N 1
ATOM 2433 C CA . ALA A 1 307 ? 0.759 -8.347 4.521 1.00 97.56 307 ALA A CA 1
ATOM 2434 C C . ALA A 1 307 ? 0.583 -6.931 5.101 1.00 97.56 307 ALA A C 1
ATOM 2436 O O . ALA A 1 307 ? 1.125 -6.571 6.146 1.00 97.56 307 ALA A O 1
ATOM 2437 N N . PHE A 1 308 ? -0.187 -6.116 4.402 1.00 98.62 308 PHE A N 1
ATOM 2438 C CA . PHE A 1 308 ? -0.687 -4.826 4.866 1.00 98.62 308 PHE A CA 1
ATOM 2439 C C . PHE A 1 308 ? -1.983 -4.543 4.108 1.00 98.62 308 PHE A C 1
ATOM 2441 O O . PHE A 1 308 ? -2.415 -5.358 3.289 1.00 98.62 308 PHE A O 1
ATOM 2448 N N . GLY A 1 309 ? -2.618 -3.408 4.345 1.00 98.19 309 GLY A N 1
ATOM 2449 C CA . GLY A 1 309 ? -3.764 -3.044 3.538 1.00 98.19 309 GLY A CA 1
ATOM 2450 C C . GLY A 1 309 ? -4.140 -1.588 3.624 1.00 98.19 309 GLY A C 1
ATOM 2451 O O . GLY A 1 309 ? -3.633 -0.834 4.454 1.00 98.19 309 GLY A O 1
ATOM 2452 N N . TRP A 1 310 ? -5.043 -1.223 2.725 1.00 97.88 310 TRP A N 1
ATOM 2453 C CA . TRP A 1 310 ? -5.636 0.098 2.648 1.00 97.88 310 TRP A CA 1
ATOM 2454 C C . TRP A 1 310 ? -6.999 0.111 3.308 1.00 97.88 310 TRP A C 1
ATOM 2456 O O . TRP A 1 310 ? -7.731 -0.874 3.234 1.00 97.88 310 TRP A O 1
ATOM 2466 N N . SER A 1 311 ? -7.350 1.226 3.936 1.00 95.25 311 SER A N 1
ATOM 2467 C CA . SER A 1 311 ? -8.627 1.385 4.622 1.00 95.25 311 SER A CA 1
ATOM 2468 C C . SER A 1 311 ? -9.184 2.777 4.374 1.00 95.25 311 SER A C 1
ATOM 2470 O O . SER A 1 311 ? -8.509 3.770 4.619 1.00 95.25 311 SER A O 1
ATOM 2472 N N . PHE A 1 312 ? -10.406 2.854 3.866 1.00 93.50 312 PHE A N 1
ATOM 2473 C CA . PHE A 1 312 ? -11.050 4.102 3.489 1.00 93.50 312 PHE A CA 1
ATOM 2474 C C . PHE A 1 312 ? -12.431 4.180 4.137 1.00 93.50 312 PHE A C 1
ATOM 2476 O O . PHE A 1 312 ? -13.205 3.223 4.024 1.00 93.50 312 PHE A O 1
ATOM 2483 N N . PRO A 1 313 ? -12.793 5.314 4.756 1.00 90.62 313 PRO A N 1
ATOM 2484 C CA . PRO A 1 313 ? -14.119 5.539 5.332 1.00 90.62 313 PRO A CA 1
ATOM 2485 C C . PRO A 1 313 ? -15.171 5.844 4.243 1.00 90.62 313 PRO A C 1
ATOM 2487 O O . PRO A 1 313 ? -16.010 6.721 4.413 1.00 90.62 313 PRO A O 1
ATOM 2490 N N . LEU A 1 314 ? -15.085 5.168 3.094 1.00 88.94 314 LEU A N 1
ATOM 2491 C CA . LEU A 1 314 ? -15.863 5.415 1.878 1.00 88.94 314 LEU A CA 1
ATOM 2492 C C . LEU A 1 314 ? -16.414 4.097 1.321 1.00 88.94 314 LEU A C 1
ATOM 2494 O O . LEU A 1 314 ? -15.817 3.041 1.539 1.00 88.94 314 LEU A O 1
ATOM 2498 N N . ASP A 1 315 ? -17.492 4.164 0.538 1.00 90.00 315 ASP A N 1
ATOM 2499 C CA . ASP A 1 315 ? -17.971 3.063 -0.310 1.00 90.00 315 ASP A CA 1
ATOM 2500 C C . ASP A 1 315 ? -17.350 3.189 -1.712 1.00 90.00 315 ASP A C 1
ATOM 2502 O O . ASP A 1 315 ? -17.823 3.962 -2.545 1.00 90.00 315 ASP A O 1
ATOM 2506 N N . LEU A 1 316 ? -16.235 2.498 -1.952 1.00 91.44 316 LEU A N 1
ATOM 2507 C CA . LEU A 1 316 ? -15.503 2.539 -3.218 1.00 91.44 316 LEU A CA 1
ATOM 2508 C C . LEU A 1 316 ? -15.990 1.422 -4.142 1.00 91.44 316 LEU A C 1
ATOM 2510 O O . LEU A 1 316 ? -15.986 0.255 -3.769 1.00 91.44 316 LEU A O 1
ATOM 2514 N N . ALA A 1 317 ? -16.367 1.763 -5.373 1.00 90.19 317 ALA A N 1
ATOM 2515 C CA . ALA A 1 317 ? -17.103 0.850 -6.249 1.00 90.19 317 ALA A CA 1
ATOM 2516 C C . ALA A 1 317 ? -16.267 -0.293 -6.859 1.00 90.19 317 ALA A C 1
ATOM 2518 O O . ALA A 1 317 ? -16.840 -1.254 -7.378 1.00 90.19 317 ALA A O 1
ATOM 2519 N N . SER A 1 318 ? -14.930 -0.197 -6.860 1.00 91.94 318 SER A N 1
ATOM 2520 C CA . SER A 1 318 ? -14.095 -1.226 -7.491 1.00 91.94 318 SER A CA 1
ATOM 2521 C C . SER A 1 318 ? -14.236 -2.575 -6.770 1.00 91.94 318 SER A C 1
ATOM 2523 O O . SER A 1 318 ? -14.119 -2.632 -5.545 1.00 91.94 318 SER A O 1
ATOM 2525 N N . PRO A 1 319 ? -14.350 -3.698 -7.510 1.00 91.50 319 PRO A N 1
ATOM 2526 C CA . PRO A 1 319 ? -14.372 -5.043 -6.930 1.00 91.50 319 PRO A CA 1
ATOM 2527 C C . PRO A 1 319 ? -13.035 -5.449 -6.284 1.00 91.50 319 PRO A C 1
ATOM 2529 O O . PRO A 1 319 ? -12.879 -6.594 -5.847 1.00 91.50 319 PRO A O 1
ATOM 2532 N N . ASN A 1 320 ? -12.030 -4.567 -6.292 1.00 93.38 320 ASN A N 1
ATOM 2533 C CA . ASN A 1 320 ? -10.790 -4.726 -5.541 1.00 93.38 320 ASN A CA 1
ATOM 2534 C C . ASN A 1 320 ? -10.929 -4.420 -4.054 1.00 93.38 320 ASN A C 1
ATOM 2536 O O . ASN A 1 320 ? -10.155 -4.971 -3.264 1.00 93.38 320 ASN A O 1
ATOM 2540 N N . TYR A 1 321 ? -11.933 -3.632 -3.681 1.00 95.00 321 TYR A N 1
ATOM 2541 C CA . TYR A 1 321 ? -12.222 -3.319 -2.295 1.00 95.00 321 TYR A CA 1
ATOM 2542 C C . TYR A 1 321 ? -13.134 -4.365 -1.651 1.00 95.00 321 TYR A C 1
ATOM 2544 O O . TYR A 1 321 ? -14.074 -4.881 -2.255 1.00 95.00 321 TYR A O 1
ATOM 2552 N N . GLU A 1 322 ? -12.838 -4.688 -0.397 1.00 94.62 322 GLU A N 1
ATOM 2553 C CA . GLU A 1 322 ? -13.754 -5.375 0.498 1.00 94.62 322 GLU A CA 1
ATOM 2554 C C . GLU A 1 322 ? -14.600 -4.345 1.249 1.00 94.62 322 GLU A C 1
ATOM 2556 O O . GLU A 1 322 ? -14.125 -3.255 1.563 1.00 94.62 322 GLU A O 1
ATOM 2561 N N . HIS A 1 323 ? -15.826 -4.723 1.612 1.00 94.12 323 HIS A N 1
ATOM 2562 C CA . HIS A 1 323 ? -16.739 -3.857 2.359 1.00 94.12 323 HIS A CA 1
ATOM 2563 C C . HIS A 1 323 ? -17.113 -4.472 3.710 1.00 94.12 323 HIS A C 1
ATOM 2565 O O . HIS A 1 323 ? -18.200 -5.046 3.848 1.00 94.12 323 HIS A O 1
ATOM 2571 N N . PRO A 1 324 ? -16.214 -4.428 4.714 1.00 92.44 324 PRO A N 1
ATOM 2572 C CA . PRO A 1 324 ? -16.523 -4.949 6.035 1.00 92.44 324 PRO A CA 1
ATOM 2573 C C . PRO A 1 324 ? -17.664 -4.149 6.674 1.00 92.44 324 PRO A C 1
ATOM 2575 O O . PRO A 1 324 ? -17.662 -2.920 6.707 1.00 92.44 324 PRO A O 1
ATOM 2578 N N . THR A 1 325 ? -18.646 -4.866 7.212 1.00 90.62 325 THR A N 1
ATOM 2579 C CA . THR A 1 325 ? -19.780 -4.287 7.943 1.00 90.62 325 THR A CA 1
ATOM 2580 C C . THR A 1 325 ? -19.459 -4.128 9.429 1.00 90.62 325 THR A C 1
ATOM 2582 O O . THR A 1 325 ? -18.702 -4.927 9.977 1.00 90.62 325 THR A O 1
ATOM 2585 N N . ALA A 1 326 ? -20.127 -3.209 10.129 1.00 91.19 326 ALA A N 1
ATOM 2586 C CA . ALA A 1 326 ? -19.897 -2.959 11.557 1.00 91.19 326 ALA A CA 1
ATOM 2587 C C . ALA A 1 326 ? -19.810 -4.207 12.472 1.00 91.19 326 ALA A C 1
ATOM 2589 O O . ALA A 1 326 ? -18.918 -4.249 13.323 1.00 91.19 326 ALA A O 1
ATOM 2590 N N . PRO A 1 327 ? -20.628 -5.266 12.287 1.00 92.38 327 PRO A N 1
ATOM 2591 C CA . PRO A 1 327 ? -20.517 -6.484 13.091 1.00 92.38 327 PRO A CA 1
ATOM 2592 C C . PRO A 1 327 ? -19.163 -7.202 13.021 1.00 92.38 327 PRO A C 1
ATOM 2594 O O . PRO A 1 327 ? -18.860 -7.973 13.927 1.00 92.38 327 PRO A O 1
ATOM 2597 N N . VAL A 1 328 ? -18.350 -6.983 11.976 1.00 92.12 328 VAL A N 1
ATOM 2598 C CA . VAL A 1 328 ? -17.050 -7.660 11.840 1.00 92.12 328 VAL A CA 1
ATOM 2599 C C . VAL A 1 328 ? -15.879 -6.885 12.443 1.00 92.12 328 VAL A C 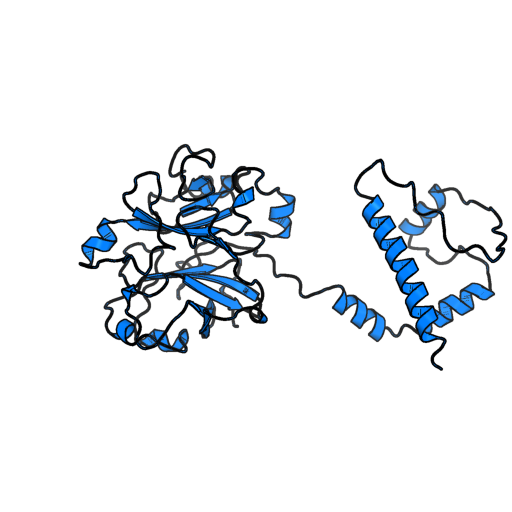1
ATOM 2601 O O . VAL A 1 328 ? -14.836 -7.487 12.691 1.00 92.12 328 VAL A O 1
ATOM 2604 N N . PHE A 1 329 ? -16.037 -5.591 12.742 1.00 94.19 329 PHE A N 1
ATOM 2605 C CA . PHE A 1 329 ? -14.963 -4.757 13.302 1.00 94.19 329 PHE A CA 1
ATOM 2606 C C . PHE A 1 329 ? -14.349 -5.326 14.594 1.00 94.19 329 PHE A C 1
ATOM 2608 O O . PHE A 1 329 ? -13.118 -5.345 14.694 1.00 94.19 329 PHE A O 1
ATOM 2615 N N . PRO A 1 330 ? -15.127 -5.892 15.545 1.00 95.56 330 PRO A N 1
ATOM 2616 C CA . PRO A 1 330 ? -14.568 -6.520 16.743 1.00 95.56 330 PRO A CA 1
ATOM 2617 C C . PRO A 1 330 ? -13.677 -7.741 16.491 1.00 95.56 330 PRO A C 1
ATOM 2619 O O . PRO A 1 330 ? -13.070 -8.232 17.439 1.00 95.56 330 PRO A O 1
ATOM 2622 N N . HIS A 1 331 ? -13.588 -8.257 15.261 1.00 94.06 331 HIS A N 1
ATOM 2623 C CA . HIS A 1 331 ? -12.689 -9.363 14.927 1.00 94.06 331 HIS A CA 1
ATOM 2624 C C . HIS A 1 331 ? -11.274 -8.913 14.549 1.00 94.06 331 HIS A C 1
ATOM 2626 O O . HIS A 1 331 ? -10.358 -9.724 14.637 1.00 94.06 331 HIS A O 1
ATOM 2632 N N . PHE A 1 332 ? -11.071 -7.649 14.168 1.00 94.50 332 PHE A N 1
ATOM 2633 C CA . PHE A 1 332 ? -9.763 -7.144 13.725 1.00 94.50 332 PHE A CA 1
ATOM 2634 C C . PHE A 1 332 ? -9.321 -5.840 14.407 1.00 94.50 332 PHE A C 1
ATOM 2636 O O . PHE A 1 332 ? -8.129 -5.524 14.420 1.00 94.50 332 PHE A O 1
ATOM 2643 N N . PHE A 1 333 ? -10.226 -5.126 15.076 1.00 96.19 333 PHE A N 1
ATOM 2644 C CA . PHE A 1 333 ? -9.892 -4.014 15.964 1.00 96.19 333 PHE A CA 1
ATOM 2645 C C . PHE A 1 333 ? -9.867 -4.442 17.437 1.00 96.19 333 PHE A C 1
ATOM 2647 O O . PHE A 1 333 ? -10.728 -5.186 17.915 1.00 96.19 333 PHE A O 1
ATOM 2654 N N . SER A 1 334 ? -8.908 -3.897 18.186 1.00 96.25 334 SER A N 1
ATOM 2655 C CA . SER A 1 334 ? -8.953 -3.881 19.657 1.00 96.25 334 SER A CA 1
ATOM 2656 C C . SER A 1 334 ? -9.596 -2.592 20.174 1.00 96.25 334 SER A C 1
ATOM 2658 O O . SER A 1 334 ? -10.364 -2.627 21.131 1.00 96.25 334 SER A O 1
ATOM 2660 N N . VAL A 1 335 ? -9.317 -1.469 19.503 1.00 95.69 335 VAL A N 1
ATOM 2661 C CA . VAL A 1 335 ? -9.946 -0.161 19.712 1.00 95.69 335 VAL A CA 1
ATOM 2662 C C . VAL A 1 335 ? -10.707 0.181 18.437 1.00 95.69 335 VAL A C 1
ATOM 2664 O O . VAL A 1 335 ? -10.091 0.369 17.394 1.00 95.69 335 VAL A O 1
ATOM 2667 N N . ILE A 1 336 ? -12.035 0.214 18.515 1.00 95.44 336 ILE A N 1
ATOM 2668 C CA . ILE A 1 336 ? -12.907 0.548 17.383 1.00 95.44 336 ILE A CA 1
ATOM 2669 C C . ILE A 1 336 ? -13.292 2.023 17.528 1.00 95.44 336 ILE A C 1
ATOM 2671 O O . ILE A 1 336 ? -13.880 2.363 18.558 1.00 95.44 336 ILE A O 1
ATOM 2675 N N . PRO A 1 337 ? -12.974 2.897 16.559 1.00 95.56 337 PRO A N 1
ATOM 2676 C CA . PRO A 1 337 ? -13.504 4.254 16.544 1.00 95.56 337 PRO A CA 1
ATOM 2677 C C . PRO A 1 337 ? -15.033 4.248 16.540 1.00 95.56 337 PRO A C 1
ATOM 2679 O O . PRO A 1 337 ? -15.650 3.563 15.722 1.00 95.56 337 PRO A O 1
ATOM 2682 N N . ASP A 1 338 ? -15.649 5.028 17.426 1.00 95.19 338 ASP A N 1
ATOM 2683 C CA . ASP A 1 338 ? -17.108 5.070 17.580 1.00 95.19 338 ASP A CA 1
ATOM 2684 C C . ASP A 1 338 ? -17.801 5.509 16.281 1.00 95.19 338 ASP A C 1
ATOM 2686 O O . ASP A 1 338 ? -18.900 5.055 15.958 1.00 95.19 338 ASP A O 1
ATOM 2690 N N . CYS A 1 339 ? -17.125 6.345 15.493 1.00 92.12 339 CYS A N 1
ATOM 2691 C CA . CYS A 1 339 ? -17.629 6.829 14.219 1.00 92.12 339 CYS A CA 1
ATOM 2692 C C . CYS A 1 339 ? -17.826 5.695 13.187 1.00 92.12 339 CYS A C 1
ATOM 2694 O O . CYS A 1 339 ? -18.717 5.795 12.344 1.00 92.12 339 CYS A O 1
ATOM 2696 N N . LEU A 1 340 ? -17.057 4.591 13.250 1.00 92.50 340 LEU A N 1
ATOM 2697 C CA . LEU A 1 340 ? -17.147 3.513 12.254 1.00 92.50 340 LEU A CA 1
ATOM 2698 C C . LEU A 1 340 ? -18.512 2.815 12.295 1.00 92.50 340 LEU A C 1
ATOM 2700 O O . LEU A 1 340 ? -18.973 2.317 11.273 1.00 92.50 340 LEU A O 1
ATOM 2704 N N . TYR A 1 341 ? -19.188 2.809 13.448 1.00 90.38 341 TYR A N 1
ATOM 2705 C CA . TYR A 1 341 ? -20.545 2.266 13.576 1.00 90.38 341 TYR A CA 1
ATOM 2706 C C . TYR A 1 341 ? -21.603 3.094 12.839 1.00 90.38 341 TYR A C 1
ATOM 2708 O O . TYR A 1 341 ? -22.708 2.606 12.614 1.00 90.38 341 TYR A O 1
ATOM 2716 N N . GLN A 1 342 ? -21.279 4.340 12.493 1.00 87.50 342 GLN A N 1
ATOM 2717 C CA . GLN A 1 342 ? -22.172 5.268 11.803 1.00 87.50 342 GLN A CA 1
ATOM 2718 C C . GLN A 1 342 ? -21.897 5.320 10.297 1.00 87.50 342 GLN A C 1
ATOM 2720 O O . GLN A 1 342 ? -22.722 5.842 9.547 1.00 87.50 342 GLN A O 1
ATOM 2725 N N . LEU A 1 343 ? -20.762 4.776 9.841 1.00 84.25 343 LEU A N 1
ATOM 2726 C CA . LEU A 1 343 ? -20.464 4.700 8.418 1.00 84.25 343 LEU A CA 1
ATOM 2727 C C . LEU A 1 343 ? -21.386 3.675 7.747 1.00 84.25 343 LEU A C 1
ATOM 2729 O O . LEU A 1 343 ? -21.460 2.531 8.205 1.00 84.25 343 LEU A O 1
ATOM 2733 N N . PRO A 1 344 ? -22.049 4.035 6.633 1.00 79.00 344 PRO A N 1
ATOM 2734 C CA . PRO A 1 344 ? -22.880 3.087 5.902 1.00 79.00 344 PRO A CA 1
ATOM 2735 C C . PRO A 1 344 ? -22.042 1.920 5.369 1.00 79.00 344 PRO A C 1
ATOM 2737 O O . PRO A 1 344 ? -22.469 0.769 5.461 1.00 79.00 344 PRO A O 1
ATOM 2740 N N . LYS A 1 345 ? -20.836 2.211 4.860 1.00 86.75 345 LYS A N 1
ATOM 2741 C CA . LYS A 1 345 ? -19.819 1.226 4.486 1.00 86.75 345 LYS A CA 1
ATOM 2742 C C . LYS A 1 345 ? -18.411 1.801 4.623 1.00 86.75 345 LYS A C 1
ATOM 2744 O O . LYS A 1 345 ? -18.193 2.996 4.453 1.00 86.75 345 LYS A O 1
ATOM 2749 N N . MET A 1 346 ? -17.469 0.905 4.888 1.00 91.31 346 MET A N 1
ATOM 2750 C CA . MET A 1 346 ? -16.031 1.132 4.793 1.00 91.31 346 MET A CA 1
ATOM 2751 C C . MET A 1 346 ? -15.497 0.320 3.612 1.00 91.31 346 MET A C 1
ATOM 2753 O O . MET A 1 346 ? -16.048 -0.739 3.313 1.00 91.31 346 MET A O 1
ATOM 2757 N N . SER A 1 347 ? -14.427 0.781 2.971 1.00 94.50 347 SER A N 1
ATOM 2758 C CA . SER A 1 347 ? -13.711 0.019 1.946 1.00 94.50 347 SER A CA 1
ATOM 2759 C C . SER A 1 347 ? -12.323 -0.341 2.443 1.00 94.50 347 SER A C 1
ATOM 2761 O O . SER A 1 347 ? -11.572 0.531 2.877 1.00 94.50 347 SER A O 1
ATOM 2763 N N . THR A 1 348 ? -11.958 -1.613 2.372 1.00 96.44 348 THR A N 1
ATOM 2764 C CA . THR A 1 348 ? -10.611 -2.092 2.693 1.00 96.44 348 THR A CA 1
ATOM 2765 C C . THR A 1 348 ? -10.000 -2.820 1.509 1.00 96.44 348 THR A C 1
ATOM 2767 O O . THR A 1 348 ? -10.705 -3.303 0.634 1.00 96.44 348 THR A O 1
ATOM 2770 N N . MET A 1 349 ? -8.677 -2.887 1.439 1.00 97.31 349 MET A N 1
ATOM 2771 C CA . MET A 1 349 ? -7.989 -3.744 0.479 1.00 97.31 349 MET A CA 1
ATOM 2772 C C . MET A 1 349 ? -6.811 -4.402 1.169 1.00 97.31 349 MET A C 1
ATOM 2774 O O . MET A 1 349 ? -5.820 -3.739 1.470 1.00 97.31 349 MET A O 1
ATOM 2778 N N . HIS A 1 350 ? -6.901 -5.708 1.388 1.00 97.75 350 HIS A N 1
ATOM 2779 C CA . HIS A 1 350 ? -5.772 -6.480 1.885 1.00 97.75 350 HIS A CA 1
ATOM 2780 C C . HIS A 1 350 ? -4.776 -6.763 0.760 1.00 97.75 350 HIS A C 1
ATOM 2782 O O . HIS A 1 350 ? -5.167 -7.131 -0.350 1.00 97.75 350 HIS A O 1
ATOM 2788 N N . ILE A 1 351 ? -3.487 -6.632 1.062 1.00 98.44 351 ILE A N 1
ATOM 2789 C CA . ILE A 1 351 ? -2.362 -6.865 0.156 1.00 98.44 351 ILE A CA 1
ATOM 2790 C C . ILE A 1 351 ? -1.412 -7.854 0.832 1.00 98.44 351 ILE A C 1
ATOM 2792 O O . ILE A 1 351 ? -0.688 -7.526 1.772 1.00 98.44 351 ILE A O 1
ATOM 2796 N N . PHE A 1 352 ? -1.422 -9.087 0.341 1.00 97.69 352 PHE A N 1
ATOM 2797 C CA . PHE A 1 352 ? -0.644 -10.200 0.867 1.00 97.69 352 PHE A CA 1
ATOM 2798 C C . PHE A 1 352 ? 0.652 -10.368 0.095 1.00 97.69 352 PHE A C 1
ATOM 2800 O O . PHE A 1 352 ? 0.653 -10.453 -1.134 1.00 97.69 352 PHE A O 1
ATOM 2807 N N . LEU A 1 353 ? 1.749 -10.506 0.830 1.00 97.56 353 LEU A N 1
ATOM 2808 C CA . LEU A 1 353 ? 3.101 -10.644 0.292 1.00 97.56 353 LEU A CA 1
ATOM 2809 C C . LEU A 1 353 ? 3.542 -12.116 0.268 1.00 97.56 353 LEU A C 1
ATOM 2811 O O . LEU A 1 353 ? 4.725 -12.437 0.195 1.00 97.56 353 LEU A O 1
ATOM 2815 N N . THR A 1 354 ? 2.566 -13.027 0.308 1.00 94.69 354 THR A N 1
ATOM 2816 C CA . THR A 1 354 ? 2.762 -14.475 0.250 1.00 94.69 354 THR A CA 1
ATOM 2817 C C . THR A 1 354 ? 1.923 -15.119 -0.849 1.00 94.69 354 THR A C 1
ATOM 2819 O O . THR A 1 354 ? 0.834 -14.656 -1.197 1.00 94.69 354 THR A O 1
ATOM 2822 N N . ALA A 1 355 ? 2.418 -16.226 -1.395 1.00 93.62 355 ALA A N 1
ATOM 2823 C CA . ALA A 1 355 ? 1.691 -17.070 -2.327 1.00 93.62 355 ALA A CA 1
ATOM 2824 C C . ALA A 1 355 ? 0.513 -17.813 -1.673 1.00 93.62 355 ALA A C 1
ATOM 2826 O O . ALA A 1 355 ? -0.413 -18.184 -2.399 1.00 93.62 355 ALA A O 1
ATOM 2827 N N . ASN A 1 356 ? 0.511 -17.999 -0.347 1.00 91.50 356 ASN A N 1
ATOM 2828 C CA . ASN A 1 356 ? -0.467 -18.825 0.369 1.00 91.50 356 ASN A CA 1
ATOM 2829 C C . ASN A 1 356 ? -1.057 -18.097 1.593 1.00 91.50 356 ASN A C 1
ATOM 2831 O O . ASN A 1 356 ? -0.800 -18.485 2.724 1.00 91.50 356 ASN A O 1
ATOM 2835 N N . PRO A 1 357 ? -1.875 -17.049 1.419 1.00 90.69 357 PRO A N 1
ATOM 2836 C CA . PRO A 1 357 ? -2.442 -16.310 2.556 1.00 90.69 357 PRO A CA 1
ATOM 2837 C C . PRO A 1 357 ? -3.385 -17.149 3.440 1.00 90.69 357 PRO A C 1
ATOM 2839 O O . PRO A 1 357 ? -3.538 -16.867 4.622 1.00 90.69 357 PRO A O 1
ATOM 2842 N N . PHE A 1 358 ? -3.970 -18.230 2.914 1.00 88.62 358 PHE A N 1
ATOM 2843 C CA . PHE A 1 358 ? -4.895 -19.119 3.635 1.00 88.62 358 PHE A CA 1
ATOM 2844 C C . PHE A 1 358 ? -4.281 -19.879 4.822 1.00 88.62 358 PHE A C 1
ATOM 2846 O O . PHE A 1 358 ? -5.031 -20.448 5.609 1.00 88.62 358 PHE A O 1
ATOM 2853 N N . ILE A 1 359 ? -2.951 -19.899 4.962 1.00 86.94 359 ILE A N 1
ATOM 2854 C CA . ILE A 1 359 ? -2.269 -20.495 6.125 1.00 86.94 359 ILE A CA 1
ATOM 2855 C C . ILE A 1 359 ? -1.875 -19.464 7.190 1.00 86.94 359 ILE A C 1
ATOM 2857 O O . ILE A 1 359 ? -1.221 -19.825 8.169 1.00 86.94 359 ILE A O 1
ATOM 2861 N N . ASN A 1 360 ? -2.224 -18.188 7.004 1.00 87.25 360 ASN A N 1
ATOM 2862 C CA . ASN A 1 360 ? -1.968 -17.163 8.008 1.00 87.25 360 ASN A CA 1
ATOM 2863 C C . ASN A 1 360 ? -2.889 -17.388 9.207 1.00 87.25 360 ASN A C 1
ATOM 2865 O O . ASN A 1 360 ? -4.106 -17.391 9.054 1.00 87.25 360 ASN A O 1
ATOM 2869 N N . ASN A 1 361 ? -2.332 -17.521 10.403 1.00 87.81 361 ASN A N 1
ATOM 2870 C CA . ASN A 1 361 ? -3.099 -17.836 11.610 1.00 87.81 361 ASN A CA 1
ATOM 2871 C C . ASN A 1 361 ? -2.792 -16.896 12.779 1.00 87.81 361 ASN A C 1
ATOM 2873 O O . ASN A 1 361 ? -3.426 -17.039 13.824 1.00 87.81 361 ASN A O 1
ATOM 2877 N N . CYS A 1 362 ? -1.878 -15.936 12.570 1.00 85.19 362 CYS A N 1
ATOM 2878 C CA . CYS A 1 362 ? -1.098 -15.297 13.627 1.00 85.19 362 CYS A CA 1
ATOM 2879 C C . CYS A 1 362 ? -0.205 -16.338 14.339 1.00 85.19 362 CYS A C 1
ATOM 2881 O O . CYS A 1 362 ? 0.995 -16.023 14.426 1.00 85.19 362 CYS A O 1
#

Foldseek 3Di:
DPPPVVVVVVVVVVVVVVVVVVVVVVPDDDDDDDPDDDDDDDDDDDDDDDDDDPVVVVVCVVVVNPPDDDPDPVVVVVVVVVVVVCDPVNVVVVVVVVCDPQLPFLAFKFKADDDDPVQGRHGDDFFQVVCVVVQWDFPDPDLQPQAQQAGATWTDHPPQQCWTFGAANRGGTWWIKGKDFPCQCVVVVHCPLPPLLPPVWEQRRPPSRITMWMKTQEQRVCRNPPGDDPVQCVRRPSHDFIWTQGHRGNNRTDTDDFFQVPDDPPWDWWAQDQLQATKTFHNDAQADDLSNGRQKIFHDFPRGGFKIKGKALGDDDDSSWDWDAPVCRNRTGPHDHPCSNVRPTMTMMIIGSHPCSNRGGD

Sequence (362 aa):
MLQVEVVIFMYISIYCMKFICCIKRFVHKQEVCKTIRGLYINKSLHIDKRFVPKQEAYAAIRAGKFSTVYTGKRRKKEIERVSKMLNTRTILALVAFLVGPAFSKWDGLRVTFGRDPTTFFRVQPRTVAAATAQGFVPVNNDNCTASSSYNGRAYVKHGDHSITLLYDVNGFIAGIQAGITTQEFNANNMVYPNPNVRPPFVTDGITNDRFIITAYFTDPSTICSVGRFQSDFDLEGTGSGLWLQTGSYPSNVTRIPMQESQVGAPWVEGRCFPVMGKHYWYNTTKTMDCYDVTPVFLLYNGGQLNAFGWSFPLDLASPNYEHPTAPVFPHFFSVIPDCLYQLPKMSTMHIFLTANPFINNC